Protein AF-A0A2W6UIY8-F1 (afdb_monomer)

Sequence (274 aa):
MPGPRHPPSLVTARRKGSPVTVTATRPSVQDEAPPPRAPRVLSFSQRLSRFDLKVSPYLYISPFFILFAITGLFPIVFTAVISFQDWDLVRGEGTFVGFDQYIWILQQPHFWTALRNTFSIFLLSTVPQLVAAVFIAALLDRNIRAKTFWRMGVLLPYIVAPVAVALIFSNLFADRFGLVNTLLGGVGIGPIPWHTDPFWSHVAIATMVNFRWTGYNTLILLAAMQAVNRDYYEAASIDGAGAFRQFVSITLPSLKPTLIFVIITSTIGGLQIF

Secondary structure (DSSP, 8-state):
------PPP-----------------------PPPP-------HHHHHHHHHHHHHHHHHHHHHHHHHIIIIIHHHHHHHHHTTEEEETTTTEEEE-TTHHHHHHHT-HHHHHHHHHHHHHHHHHHHHHHHHHHHHHHHHHS--TTHHHHHHHHHHHHHS-HHHHHHHHHHHT-TTT-HHHHHHHHTTPPPP-TTTSHHHHHHHHHHHHHHHHHHHHHHHHHHHHHTS-THHHHHHHHTT--HHHHIIIIIHHHTHHHHHHHHHHHHHHHTT--

Structure (mmCIF, N/CA/C/O backbone):
data_AF-A0A2W6UIY8-F1
#
_entry.id   AF-A0A2W6UIY8-F1
#
loop_
_atom_site.group_PDB
_atom_site.id
_atom_site.type_symbol
_atom_site.label_atom_id
_atom_site.label_alt_id
_atom_site.label_comp_id
_atom_site.label_asym_id
_atom_site.label_entity_id
_atom_site.label_seq_id
_atom_site.pdbx_PDB_ins_code
_atom_site.Cartn_x
_atom_site.Cartn_y
_atom_site.Cartn_z
_atom_site.occupancy
_atom_site.B_iso_or_equiv
_atom_site.auth_seq_id
_atom_site.auth_comp_id
_atom_site.auth_asym_id
_atom_site.auth_atom_id
_atom_site.pdbx_PDB_model_num
ATOM 1 N N . MET A 1 1 ? -75.730 39.814 22.790 1.00 46.44 1 MET A N 1
ATOM 2 C CA . MET A 1 1 ? -75.407 38.940 21.642 1.00 46.44 1 MET A CA 1
ATOM 3 C C . MET A 1 1 ? -75.537 37.487 22.081 1.00 46.44 1 MET A C 1
ATOM 5 O O . MET A 1 1 ? -75.088 37.184 23.181 1.00 46.44 1 MET A O 1
ATOM 9 N N . PRO A 1 2 ? -76.234 36.635 21.317 1.00 42.72 2 PRO A N 1
ATOM 10 C CA . PRO A 1 2 ? -76.709 35.341 21.792 1.00 42.72 2 PRO A CA 1
ATOM 11 C C . PRO A 1 2 ? -75.712 34.196 21.533 1.00 42.72 2 PRO A C 1
ATOM 13 O O . PRO A 1 2 ? -75.258 34.014 20.414 1.00 42.72 2 PRO A O 1
ATOM 16 N N . GLY A 1 3 ? -75.454 33.413 22.589 1.00 41.72 3 GLY A N 1
ATOM 17 C CA . GLY A 1 3 ? -75.413 31.942 22.597 1.00 41.72 3 GLY A CA 1
ATOM 18 C C . GLY A 1 3 ? -74.203 31.184 22.026 1.00 41.72 3 GLY A C 1
ATOM 19 O O . GLY A 1 3 ? -74.054 31.090 20.814 1.00 41.72 3 GLY A O 1
ATOM 20 N N . PRO A 1 4 ? -73.485 30.427 22.877 1.00 48.56 4 PRO A N 1
ATOM 21 C CA . PRO A 1 4 ? -72.905 29.140 22.516 1.00 48.56 4 PRO A CA 1
ATOM 22 C C . PRO A 1 4 ? -73.744 28.013 23.145 1.00 48.56 4 PRO A C 1
ATOM 24 O O . PRO A 1 4 ? -73.905 27.969 24.366 1.00 48.56 4 PRO A O 1
ATOM 27 N N . ARG A 1 5 ? -74.301 27.094 22.344 1.00 51.75 5 ARG A N 1
ATOM 28 C CA . ARG A 1 5 ? -74.874 25.832 22.850 1.00 51.75 5 ARG A CA 1
ATOM 29 C C . ARG A 1 5 ? -74.576 24.665 21.903 1.00 51.75 5 ARG A C 1
ATOM 31 O O . ARG A 1 5 ? -74.724 24.778 20.694 1.00 51.75 5 ARG A O 1
ATOM 38 N N . HIS A 1 6 ? -74.128 23.586 22.538 1.00 49.94 6 HIS A N 1
ATOM 39 C CA . HIS A 1 6 ? -73.739 22.256 22.067 1.00 49.94 6 HIS A CA 1
ATOM 40 C C . HIS A 1 6 ? -74.538 21.641 20.904 1.00 49.94 6 HIS A C 1
ATOM 42 O O . HIS A 1 6 ? -75.752 21.823 20.840 1.00 49.94 6 HIS A O 1
ATOM 48 N N . PRO A 1 7 ? -73.923 20.718 20.142 1.00 52.41 7 PRO A N 1
ATOM 49 C CA . PRO A 1 7 ? -74.618 19.546 19.628 1.00 52.41 7 PRO A CA 1
ATOM 50 C C . PRO A 1 7 ? -74.459 18.340 20.584 1.00 52.41 7 PRO A C 1
ATOM 52 O O . PRO A 1 7 ? -73.333 18.026 20.983 1.00 52.41 7 PRO A O 1
ATOM 55 N N . PRO A 1 8 ? -75.541 17.621 20.935 1.00 47.81 8 PRO A N 1
ATOM 56 C CA . PRO A 1 8 ? -75.464 16.246 21.399 1.00 47.81 8 PRO A CA 1
ATOM 57 C C . PRO A 1 8 ? -75.568 15.255 20.230 1.00 47.81 8 PRO A C 1
ATOM 59 O O . PRO A 1 8 ? -76.212 15.499 19.210 1.00 47.81 8 PRO A O 1
ATOM 62 N N . SER A 1 9 ? -74.894 14.127 20.423 1.00 46.66 9 SER A N 1
ATOM 63 C CA . SER A 1 9 ? -74.899 12.919 19.603 1.00 46.66 9 SER A CA 1
ATOM 64 C C . SER A 1 9 ? -76.301 12.343 19.403 1.00 46.66 9 SER A C 1
ATOM 66 O O . SER A 1 9 ? -77.152 12.513 20.265 1.00 46.66 9 SER A O 1
ATOM 68 N N . LEU A 1 10 ? -76.506 11.596 18.308 1.00 40.50 10 LEU A N 1
ATOM 69 C CA . LEU A 1 10 ? -77.288 10.350 18.285 1.00 40.50 10 LEU A CA 1
ATOM 70 C C . LEU A 1 10 ? -77.147 9.639 16.923 1.00 40.50 10 LEU A C 1
ATOM 72 O O . LEU A 1 10 ? -77.538 10.144 15.876 1.00 40.50 10 LEU A O 1
ATOM 76 N N . VAL A 1 11 ? -76.532 8.457 16.989 1.00 46.66 11 VAL A N 1
ATOM 77 C CA . VAL A 1 11 ? -76.912 7.192 16.337 1.00 46.66 11 VAL A CA 1
ATOM 78 C C . VAL A 1 11 ? -77.718 7.297 15.035 1.00 46.66 11 VAL A C 1
ATOM 80 O O . VAL A 1 11 ? -78.911 7.582 15.049 1.00 46.66 11 VAL A O 1
ATOM 83 N N . THR A 1 12 ? -77.112 6.895 13.914 1.00 46.72 12 THR A N 1
ATOM 84 C CA . THR A 1 12 ? -77.860 6.487 12.716 1.00 46.72 12 THR A CA 1
ATOM 85 C C . THR A 1 12 ? -77.624 5.017 12.411 1.00 46.72 12 THR A C 1
ATOM 87 O O . THR A 1 12 ? -76.532 4.562 12.074 1.00 46.72 12 THR A O 1
ATOM 90 N N . ALA A 1 13 ? -78.710 4.273 12.592 1.00 47.12 13 ALA A N 1
ATOM 91 C CA . ALA A 1 13 ? -78.845 2.868 12.307 1.00 47.12 13 ALA A CA 1
ATOM 92 C C . ALA A 1 13 ? -78.805 2.589 10.797 1.00 47.12 13 ALA A C 1
ATOM 94 O O . ALA A 1 13 ? -79.346 3.318 9.966 1.00 47.12 13 ALA A O 1
ATOM 95 N N . ARG A 1 14 ? -78.189 1.452 10.486 1.00 46.22 14 ARG A N 1
ATOM 96 C CA . ARG A 1 14 ? -78.152 0.761 9.199 1.00 46.22 14 ARG A CA 1
ATOM 97 C C . ARG A 1 14 ? -79.563 0.653 8.598 1.00 46.22 14 ARG A C 1
ATOM 99 O O . ARG A 1 14 ? -80.424 0.002 9.188 1.00 46.22 14 ARG A O 1
ATOM 106 N N . ARG A 1 15 ? -79.788 1.186 7.390 1.00 45.16 15 ARG A N 1
ATOM 107 C CA . ARG A 1 15 ? -80.957 0.818 6.575 1.00 45.16 15 ARG A CA 1
ATOM 108 C C . ARG A 1 15 ? -80.544 0.414 5.163 1.00 45.16 15 ARG A C 1
ATOM 110 O O . ARG A 1 15 ? -79.897 1.148 4.430 1.00 45.16 15 ARG A O 1
ATOM 117 N N . LYS A 1 16 ? -80.916 -0.825 4.863 1.00 46.81 16 LYS A N 1
ATOM 118 C CA . LYS A 1 16 ? -80.768 -1.585 3.627 1.00 46.81 16 LYS A CA 1
ATOM 119 C C . LYS A 1 16 ? -81.773 -1.039 2.606 1.00 46.81 16 LYS A C 1
ATOM 121 O O . LYS A 1 16 ? -82.962 -0.997 2.909 1.00 46.81 16 LYS A O 1
ATOM 126 N N . GLY A 1 17 ? -81.305 -0.633 1.430 1.00 44.00 17 GLY A N 1
ATOM 127 C CA . GLY A 1 17 ? -82.141 -0.215 0.306 1.00 44.00 17 GLY A CA 1
ATOM 128 C C . GLY A 1 17 ? -81.465 -0.611 -0.998 1.00 44.00 17 GLY A C 1
ATOM 129 O O . GLY A 1 17 ? -80.414 -0.075 -1.334 1.00 44.00 17 GLY A O 1
ATOM 130 N N . SER A 1 18 ? -82.032 -1.610 -1.669 1.00 42.34 18 SER A N 1
ATOM 131 C CA . SER A 1 18 ? -81.606 -2.105 -2.978 1.00 42.34 18 SER A CA 1
ATOM 132 C C . SER A 1 18 ? -81.703 -1.001 -4.044 1.00 42.34 18 SER A C 1
ATOM 134 O O . SER A 1 18 ? -82.601 -0.161 -3.956 1.00 42.34 18 SER A O 1
ATOM 136 N N . PRO A 1 19 ? -80.817 -0.989 -5.054 1.00 47.41 19 PRO A N 1
ATOM 137 C CA . PRO A 1 19 ? -80.799 0.059 -6.067 1.00 47.41 19 PRO A CA 1
ATOM 138 C C . PRO A 1 19 ? -82.018 -0.059 -6.988 1.00 47.41 19 PRO A C 1
ATOM 140 O O . PRO A 1 19 ? -82.239 -1.090 -7.619 1.00 47.41 19 PRO A O 1
ATOM 143 N N . VAL A 1 20 ? -82.808 1.012 -7.064 1.00 53.53 20 VAL A N 1
ATOM 144 C CA . VAL A 1 20 ? -83.853 1.179 -8.076 1.00 53.53 20 VAL A CA 1
ATOM 145 C C . VAL A 1 20 ? -83.168 1.585 -9.377 1.00 53.53 20 VAL A C 1
ATOM 147 O O . VAL A 1 20 ? -82.574 2.659 -9.474 1.00 53.53 20 VAL A O 1
ATOM 150 N N . THR A 1 21 ? -83.236 0.702 -10.368 1.00 46.97 21 THR A N 1
ATOM 151 C CA . THR A 1 21 ? -82.820 0.954 -11.747 1.00 46.97 21 THR A CA 1
ATOM 152 C C . THR A 1 21 ? -83.720 2.026 -12.354 1.00 46.97 21 THR A C 1
ATOM 154 O O . THR A 1 21 ? -84.834 1.747 -12.789 1.00 46.97 21 THR A O 1
ATOM 157 N N . VAL A 1 22 ? -83.242 3.269 -12.377 1.00 54.44 22 VAL A N 1
ATOM 158 C CA . VAL A 1 22 ? -83.819 4.324 -13.213 1.00 54.44 22 VAL A CA 1
ATOM 159 C C . VAL A 1 22 ? -83.174 4.205 -14.588 1.00 54.44 22 VAL A C 1
ATOM 161 O O . VAL A 1 22 ? -82.013 4.566 -14.781 1.00 54.44 22 VAL A O 1
ATOM 164 N N . THR A 1 23 ? -83.927 3.660 -15.540 1.00 47.97 23 THR A N 1
ATOM 165 C CA . THR A 1 23 ? -83.589 3.671 -16.964 1.00 47.97 23 THR A CA 1
ATOM 166 C C . THR A 1 23 ? -83.641 5.115 -17.460 1.00 47.97 23 THR A C 1
ATOM 168 O O . THR A 1 23 ? -84.677 5.594 -17.910 1.00 47.97 23 THR A O 1
ATOM 171 N N . ALA A 1 24 ? -82.528 5.836 -17.336 1.00 54.72 24 ALA A N 1
ATOM 172 C CA . ALA A 1 24 ? -82.336 7.097 -18.033 1.00 54.72 24 ALA A CA 1
ATOM 173 C C . ALA A 1 24 ? -82.038 6.780 -19.502 1.00 54.72 24 ALA A C 1
ATOM 175 O O . ALA A 1 24 ? -80.971 6.265 -19.841 1.00 54.72 24 ALA A O 1
ATOM 176 N N . THR A 1 25 ? -83.011 7.053 -20.366 1.00 49.53 25 THR A N 1
ATOM 177 C CA . THR A 1 25 ? -82.888 6.996 -21.822 1.00 49.53 25 THR A CA 1
ATOM 178 C C . THR A 1 25 ? -81.706 7.872 -22.242 1.00 49.53 25 THR A C 1
ATOM 180 O O . THR A 1 25 ? -81.768 9.098 -22.156 1.00 49.53 25 THR A O 1
ATOM 183 N N . ARG A 1 26 ? -80.587 7.245 -22.626 1.00 47.62 26 ARG A N 1
ATOM 184 C CA . ARG A 1 26 ? -79.406 7.949 -23.141 1.00 47.62 26 ARG A CA 1
ATOM 185 C C . ARG A 1 26 ? -79.829 8.705 -24.406 1.00 47.62 26 ARG A C 1
ATOM 187 O O . ARG A 1 26 ? -80.414 8.069 -25.285 1.00 47.62 26 ARG A O 1
ATOM 194 N N . PRO A 1 27 ? -79.531 10.008 -24.539 1.00 54.97 27 PRO A N 1
ATOM 195 C CA . PRO A 1 27 ? -79.646 10.652 -25.833 1.00 54.97 27 PRO A CA 1
ATOM 196 C C . PRO A 1 27 ? -78.756 9.878 -26.804 1.00 54.97 27 PRO A C 1
ATOM 198 O O . PRO A 1 27 ? -77.614 9.551 -26.473 1.00 54.97 27 PRO A O 1
ATOM 201 N N . SER A 1 28 ? -79.302 9.539 -27.969 1.00 53.78 28 SER A N 1
ATOM 202 C CA . SER A 1 28 ? -78.556 8.985 -29.091 1.00 53.78 28 SER A CA 1
ATOM 203 C C . SER A 1 28 ? -77.532 10.026 -29.535 1.00 53.78 28 SER A C 1
ATOM 205 O O . SER A 1 28 ? -77.819 10.873 -30.381 1.00 53.78 28 SER A O 1
ATOM 207 N N . VAL A 1 29 ? -76.359 10.009 -28.902 1.00 57.78 29 VAL A N 1
ATOM 208 C CA . VAL A 1 29 ? -75.170 10.681 -29.412 1.00 57.78 29 VAL A CA 1
ATOM 209 C C . VAL A 1 29 ? -74.899 9.989 -30.735 1.00 57.78 29 VAL A C 1
ATOM 211 O O . VAL A 1 29 ? -74.543 8.813 -30.757 1.00 57.78 29 VAL A O 1
ATOM 214 N N . GLN A 1 30 ? -75.204 10.680 -31.830 1.00 56.78 30 GLN A N 1
ATOM 215 C CA . GLN A 1 30 ? -74.729 10.290 -33.146 1.00 56.78 30 GLN A CA 1
ATOM 216 C C . GLN A 1 30 ? -73.228 10.034 -32.997 1.00 56.78 30 GLN A C 1
ATOM 218 O O . GLN A 1 30 ? -72.517 10.904 -32.493 1.00 56.78 30 GLN A O 1
ATOM 223 N N . ASP A 1 31 ? -72.780 8.828 -33.352 1.00 55.12 31 ASP A N 1
ATOM 224 C CA . ASP A 1 31 ? -71.366 8.474 -33.483 1.00 55.12 31 ASP A CA 1
ATOM 225 C C . ASP A 1 31 ? -70.765 9.327 -34.611 1.00 55.12 31 ASP A C 1
ATOM 227 O O . ASP A 1 31 ? -70.523 8.874 -35.729 1.00 55.12 31 ASP A O 1
ATOM 231 N N . GLU A 1 32 ? -70.577 10.615 -34.343 1.00 59.66 32 GLU A N 1
ATOM 232 C CA . GLU A 1 32 ? -69.763 11.483 -35.165 1.00 59.66 32 GLU A CA 1
ATOM 233 C C . GLU A 1 32 ? -68.322 11.107 -34.826 1.00 59.66 32 GLU A C 1
ATOM 235 O O . GLU A 1 32 ? -67.799 11.423 -33.753 1.00 59.66 32 GLU A O 1
ATOM 240 N N . ALA A 1 33 ? -67.722 10.300 -35.705 1.00 64.12 33 ALA A N 1
ATOM 241 C CA . ALA A 1 33 ? -66.348 9.855 -35.558 1.00 64.12 33 ALA A CA 1
ATOM 242 C C . ALA A 1 33 ? -65.465 11.079 -35.252 1.00 64.12 33 ALA A C 1
ATOM 244 O O . ALA A 1 33 ? -65.542 12.072 -35.984 1.00 64.12 33 ALA A O 1
ATOM 245 N N . PRO A 1 34 ? -64.642 11.047 -34.184 1.00 65.81 34 PRO A N 1
ATOM 246 C CA . PRO A 1 34 ? -63.807 12.187 -33.846 1.00 65.81 34 PRO A CA 1
ATOM 247 C C . PRO A 1 34 ? -62.967 12.553 -35.074 1.00 65.81 34 PRO A C 1
ATOM 249 O O . PRO A 1 34 ? -62.430 11.646 -35.722 1.00 65.81 34 PRO A O 1
ATOM 252 N N . PRO A 1 35 ? -62.849 13.850 -35.416 1.00 69.00 35 PRO A N 1
ATOM 253 C CA . PRO A 1 35 ? -62.132 14.262 -36.612 1.00 69.00 35 PRO A CA 1
ATOM 254 C C . PRO A 1 35 ? -60.725 13.652 -36.590 1.00 69.00 35 PRO A C 1
ATOM 256 O O . PRO A 1 35 ? -60.103 13.596 -35.518 1.00 69.00 35 PRO A O 1
ATOM 259 N N . PRO A 1 36 ? -60.213 13.162 -37.736 1.00 67.38 36 PRO A N 1
ATOM 260 C CA . PRO A 1 36 ? -58.903 12.534 -37.792 1.00 67.38 36 PRO A CA 1
ATOM 261 C C . PRO A 1 36 ? -57.880 13.503 -37.202 1.00 67.38 36 PRO A C 1
ATOM 263 O O . PRO A 1 36 ? -57.719 14.624 -37.685 1.00 67.38 36 PRO A O 1
ATOM 266 N N . ARG A 1 37 ? -57.229 13.095 -36.103 1.00 65.12 37 ARG A N 1
ATOM 267 C CA . ARG A 1 37 ? -56.206 13.915 -35.444 1.00 65.12 37 ARG A CA 1
ATOM 268 C C . ARG A 1 37 ? -55.168 14.288 -36.495 1.00 65.12 37 ARG A C 1
ATOM 270 O O . ARG A 1 37 ? -54.495 13.402 -37.019 1.00 65.12 37 ARG A O 1
ATOM 277 N N . ALA A 1 38 ? -55.052 15.582 -36.790 1.00 61.53 38 ALA A N 1
ATOM 278 C CA . ALA A 1 38 ? -54.080 16.080 -37.752 1.00 61.53 38 ALA A CA 1
ATOM 279 C C . ALA A 1 38 ? -52.685 15.521 -37.409 1.00 61.53 38 ALA A C 1
ATOM 281 O O . ALA A 1 38 ? -52.315 15.501 -36.225 1.00 61.53 38 ALA A O 1
ATOM 282 N N . PRO A 1 39 ? -51.913 15.033 -38.399 1.00 60.00 39 PRO A N 1
ATOM 283 C CA . PRO A 1 39 ? -50.585 14.502 -38.143 1.00 60.00 39 PRO A CA 1
ATOM 284 C C . PRO A 1 39 ? -49.762 15.607 -37.485 1.00 60.00 39 PRO A C 1
ATOM 286 O O . PRO A 1 39 ? -49.610 16.693 -38.041 1.00 60.00 39 PRO A O 1
ATOM 289 N N . ARG A 1 40 ? -49.266 15.357 -36.267 1.00 62.12 40 ARG A N 1
ATOM 290 C CA . ARG A 1 40 ? -48.359 16.285 -35.585 1.00 62.12 40 ARG A CA 1
ATOM 291 C C . ARG A 1 40 ? -47.109 16.411 -36.450 1.00 62.12 40 ARG A C 1
ATOM 293 O O . ARG A 1 40 ? -46.245 15.537 -36.414 1.00 62.12 40 ARG A O 1
ATOM 300 N N . VAL A 1 41 ? -47.037 17.469 -37.253 1.00 61.03 41 VAL A N 1
ATOM 301 C CA . VAL A 1 41 ? -45.851 17.798 -38.040 1.00 61.03 41 VAL A CA 1
ATOM 302 C C . VAL A 1 41 ? -44.756 18.109 -37.027 1.00 61.03 41 VAL A C 1
ATOM 304 O O . VAL A 1 41 ? -44.813 19.126 -36.339 1.00 61.03 41 VAL A O 1
ATOM 307 N N . LEU A 1 42 ? -43.823 17.171 -36.846 1.00 58.78 42 LEU A N 1
ATOM 308 C CA . LEU A 1 42 ? -42.709 17.336 -35.917 1.00 58.78 42 LEU A CA 1
ATOM 309 C C . LEU A 1 42 ? -41.935 18.589 -36.336 1.00 58.78 42 LEU A C 1
ATOM 311 O O . LEU A 1 42 ? -41.351 18.606 -37.421 1.00 58.78 42 LEU A O 1
ATOM 315 N N . SER A 1 43 ? -41.945 19.635 -35.508 1.00 61.41 43 SER A N 1
ATOM 316 C CA . SER A 1 43 ? -41.200 20.856 -35.817 1.00 61.41 43 SER A CA 1
ATOM 317 C C . SER A 1 43 ? -39.702 20.537 -35.885 1.00 61.41 43 SER A C 1
ATOM 319 O O . SER A 1 43 ? -39.210 19.622 -35.217 1.00 61.41 43 SER A O 1
ATOM 321 N N . PHE A 1 44 ? -38.942 21.294 -36.676 1.00 58.97 44 PHE A N 1
ATOM 322 C CA . PHE A 1 44 ? -37.483 21.143 -36.763 1.00 58.97 44 PHE A CA 1
ATOM 323 C C . PHE A 1 44 ? -36.812 21.200 -35.373 1.00 58.97 44 PHE A C 1
ATOM 325 O O . PHE A 1 44 ? -35.895 20.435 -35.079 1.00 58.97 44 PHE A O 1
ATOM 332 N N . SER A 1 45 ? -37.375 22.003 -34.465 1.00 60.56 45 SER A N 1
ATOM 333 C CA . SER A 1 45 ? -37.010 22.091 -33.048 1.00 60.56 45 SER A CA 1
ATOM 334 C C . SER A 1 45 ? -37.253 20.800 -32.245 1.00 60.56 45 SER A C 1
ATOM 336 O O . SER A 1 45 ? -36.462 20.479 -31.363 1.00 60.56 45 SER A O 1
ATOM 338 N N . GLN A 1 46 ? -38.264 19.989 -32.576 1.00 60.72 46 GLN A N 1
ATOM 339 C CA . GLN A 1 46 ? -38.477 18.668 -31.960 1.00 60.72 46 GLN A CA 1
ATOM 340 C C . GLN A 1 46 ? -37.511 17.598 -32.496 1.00 60.72 46 GLN A C 1
ATOM 342 O O . GLN A 1 46 ? -37.162 16.665 -31.771 1.00 60.72 46 GLN A O 1
ATOM 347 N N . ARG A 1 47 ? -37.049 17.721 -33.749 1.00 57.38 47 ARG A N 1
ATOM 348 C CA . ARG A 1 47 ? -35.999 16.848 -34.311 1.00 57.38 47 ARG A CA 1
ATOM 349 C C . ARG A 1 47 ? -34.629 17.152 -33.709 1.00 57.38 47 ARG A C 1
ATOM 351 O O . ARG A 1 47 ? -33.950 16.210 -33.309 1.00 57.38 47 ARG A O 1
ATOM 358 N N . LEU A 1 48 ? -34.279 18.434 -33.573 1.00 60.25 48 LEU A N 1
ATOM 359 C CA . LEU A 1 48 ? -33.089 18.876 -32.840 1.00 60.25 48 LEU A CA 1
ATOM 360 C C . LEU A 1 48 ? -33.138 18.422 -31.377 1.00 60.25 48 LEU A C 1
ATOM 362 O O . LEU A 1 48 ? -32.174 17.835 -30.922 1.00 60.25 48 LEU A O 1
ATOM 366 N N . SER A 1 49 ? -34.279 18.548 -30.689 1.00 61.94 49 SER A N 1
ATOM 367 C CA . SER A 1 49 ? -34.460 18.055 -29.311 1.00 61.94 49 SER A CA 1
ATOM 368 C C . SER A 1 49 ? -34.277 16.534 -29.163 1.00 61.94 49 SER A C 1
ATOM 370 O O . SER A 1 49 ? -33.740 16.062 -28.165 1.00 61.94 49 SER A O 1
ATOM 372 N N . ARG A 1 50 ? -34.680 15.730 -30.155 1.00 60.66 50 ARG A N 1
ATOM 373 C CA . ARG A 1 50 ? -34.440 14.273 -30.133 1.00 60.66 50 ARG A CA 1
ATOM 374 C C . ARG A 1 50 ? -32.993 13.897 -30.448 1.00 60.66 50 ARG A C 1
ATOM 376 O O . ARG A 1 50 ? -32.526 12.876 -29.949 1.00 60.66 50 ARG A O 1
ATOM 383 N N . PHE A 1 51 ? -32.317 14.675 -31.291 1.00 60.25 51 PHE A N 1
ATOM 384 C CA . PHE A 1 51 ? -30.888 14.512 -31.561 1.00 60.25 51 PHE A CA 1
ATOM 385 C C . PHE A 1 51 ? -30.053 14.951 -30.356 1.00 60.25 51 PHE A C 1
ATOM 387 O O . PHE A 1 51 ? -29.129 14.246 -29.979 1.00 60.25 51 PHE A O 1
ATOM 394 N N . ASP A 1 52 ? -30.456 16.034 -29.699 1.00 66.94 52 ASP A N 1
ATOM 395 C CA . ASP A 1 52 ? -29.918 16.543 -28.438 1.00 66.94 52 ASP A CA 1
ATOM 396 C C . ASP A 1 52 ? -30.024 15.473 -27.336 1.00 66.94 52 ASP A C 1
ATOM 398 O O . ASP A 1 52 ? -29.016 15.035 -26.801 1.00 66.94 52 ASP A O 1
ATOM 402 N N . LEU A 1 53 ? -31.194 14.863 -27.118 1.00 70.19 53 LEU A N 1
ATOM 403 C CA . LEU A 1 53 ? -31.331 13.772 -26.135 1.00 70.19 53 LEU A CA 1
ATOM 404 C C . LEU A 1 53 ? -30.480 12.522 -26.438 1.00 70.19 53 LEU A C 1
ATOM 406 O O . LEU A 1 53 ? -30.147 11.779 -25.515 1.00 70.19 53 LEU A O 1
ATOM 410 N N . LYS A 1 54 ? -30.142 12.260 -27.708 1.00 79.44 54 LYS A N 1
ATOM 411 C CA . LYS A 1 54 ? -29.329 11.097 -28.103 1.00 79.44 54 LYS A CA 1
ATOM 412 C C . LYS A 1 54 ? -27.832 11.384 -28.133 1.00 79.44 54 LYS A C 1
ATOM 414 O O . LYS A 1 54 ? -27.065 10.488 -27.814 1.00 79.44 54 LYS A O 1
ATOM 419 N N . VAL A 1 55 ? -27.414 12.582 -28.535 1.00 85.19 55 VAL A N 1
ATOM 420 C CA . VAL A 1 55 ? -26.003 12.949 -28.741 1.00 85.19 55 VAL A CA 1
ATOM 421 C C . VAL A 1 55 ? -25.419 13.648 -27.515 1.00 85.19 55 VAL A C 1
ATOM 423 O O . VAL A 1 55 ? -24.245 13.448 -27.209 1.00 85.19 55 VAL A O 1
ATOM 426 N N . SER A 1 56 ? -26.222 14.399 -26.763 1.00 86.25 56 SER A N 1
ATOM 427 C CA . SER A 1 56 ? -25.744 15.164 -25.607 1.00 86.25 56 SER A CA 1
ATOM 428 C C . SER A 1 56 ? -25.147 14.310 -24.492 1.00 86.25 56 SER A C 1
ATOM 430 O O . SER A 1 56 ? -24.093 14.698 -23.993 1.00 86.25 56 SER A O 1
ATOM 432 N N . PRO A 1 57 ? -25.661 13.102 -24.166 1.00 89.69 57 PRO A N 1
ATOM 433 C CA . PRO A 1 57 ? -24.962 12.207 -23.244 1.00 89.69 57 PRO A CA 1
ATOM 434 C C . PRO A 1 57 ? -23.538 11.854 -23.708 1.00 89.69 57 PRO A C 1
ATOM 436 O O . PRO A 1 57 ? -22.624 11.823 -22.888 1.00 89.69 57 PRO A O 1
ATOM 439 N N . TYR A 1 58 ? -23.326 11.648 -25.015 1.00 91.50 58 TYR A N 1
ATOM 440 C CA . TYR A 1 58 ? -22.002 11.348 -25.574 1.00 91.50 58 TYR A CA 1
ATOM 441 C C . TYR A 1 58 ? -21.087 12.574 -25.595 1.00 91.50 58 TYR A C 1
ATOM 443 O O . TYR A 1 58 ? -19.903 12.448 -25.296 1.00 91.50 58 TYR A O 1
ATOM 451 N N . LEU A 1 59 ? -21.619 13.761 -25.899 1.00 92.56 59 LEU A N 1
ATOM 452 C CA . LEU A 1 59 ? -20.863 15.016 -25.828 1.00 92.56 59 LEU A CA 1
ATOM 453 C C . LEU A 1 59 ? -20.451 15.367 -24.394 1.00 92.56 59 LEU A C 1
ATOM 455 O O . LEU A 1 59 ? -19.384 15.938 -24.204 1.00 92.56 59 LEU A O 1
ATOM 459 N N . TYR A 1 60 ? -21.247 15.007 -23.382 1.00 93.94 60 TYR A N 1
ATOM 460 C CA . TYR A 1 60 ? -20.881 15.241 -21.982 1.00 93.94 60 TYR A CA 1
ATOM 461 C C . TYR A 1 60 ? -19.758 14.326 -21.491 1.00 93.94 60 TYR A C 1
ATOM 463 O O . TYR A 1 60 ? -18.935 14.758 -20.686 1.00 93.94 60 TYR A O 1
ATOM 471 N N . ILE A 1 61 ? -19.684 13.085 -21.981 1.00 95.56 61 ILE A N 1
ATOM 472 C CA . ILE A 1 61 ? -18.602 12.154 -21.618 1.00 95.56 61 ILE A CA 1
ATOM 473 C C . ILE A 1 61 ? -17.384 12.257 -22.548 1.00 95.56 61 ILE A C 1
ATOM 475 O O . ILE A 1 61 ? -16.305 11.787 -22.185 1.00 95.56 61 ILE A O 1
ATOM 479 N N . SER A 1 62 ? -17.515 12.864 -23.735 1.00 95.81 62 SER A N 1
ATOM 480 C CA . SER A 1 62 ? -16.437 12.904 -24.730 1.00 95.81 62 SER A CA 1
ATOM 481 C C . SER A 1 62 ? -15.152 13.591 -24.253 1.00 95.81 62 SER A C 1
ATOM 483 O O . SER A 1 62 ? -14.097 13.055 -24.584 1.00 95.81 62 SER A O 1
ATOM 485 N N . PRO A 1 63 ? -15.150 14.669 -23.434 1.00 96.25 63 PRO A N 1
ATOM 486 C CA . PRO A 1 63 ? -13.900 15.275 -22.976 1.00 96.25 63 PRO A CA 1
ATOM 487 C C . PRO A 1 63 ? -13.043 14.302 -22.160 1.00 96.25 63 PRO A C 1
ATOM 489 O O . PRO A 1 63 ? -11.827 14.264 -22.337 1.00 96.25 63 PRO A O 1
ATOM 492 N N . PHE A 1 64 ? -13.675 13.464 -21.325 1.00 96.56 64 PHE A N 1
ATOM 493 C CA . PHE A 1 64 ? -12.979 12.408 -20.588 1.00 96.56 64 PHE A CA 1
ATOM 494 C C . PHE A 1 64 ? -12.355 11.390 -21.545 1.00 96.56 64 PHE A C 1
ATOM 496 O O . PHE A 1 64 ? -11.166 11.112 -21.437 1.00 96.56 64 PHE A O 1
ATOM 503 N N . PHE A 1 65 ? -13.129 10.858 -22.497 1.00 96.81 65 PHE A N 1
ATOM 504 C CA . PHE A 1 65 ? -12.634 9.822 -23.409 1.00 96.81 65 PHE A CA 1
ATOM 505 C C . PHE A 1 65 ? -11.587 10.336 -24.391 1.00 96.81 65 PHE A C 1
ATOM 507 O O . PHE A 1 65 ? -10.654 9.605 -24.698 1.00 96.81 65 PHE A O 1
ATOM 514 N N . ILE A 1 66 ? -11.704 11.579 -24.860 1.00 97.19 66 ILE A N 1
ATOM 515 C CA . ILE A 1 66 ? -10.700 12.211 -25.721 1.00 97.19 66 ILE A CA 1
ATOM 516 C C . ILE A 1 66 ? -9.395 12.378 -24.945 1.00 97.19 66 ILE A C 1
ATOM 518 O O . ILE A 1 66 ? -8.342 11.959 -25.424 1.00 97.19 66 ILE A O 1
ATOM 522 N N . LEU A 1 67 ? -9.458 12.934 -23.730 1.00 97.25 67 LEU A N 1
ATOM 523 C CA . LEU A 1 67 ? -8.269 13.103 -22.904 1.00 97.25 67 LEU A CA 1
ATOM 524 C C . LEU A 1 67 ? -7.652 11.744 -22.556 1.00 97.25 67 LEU A C 1
ATOM 526 O O . LEU A 1 67 ? -6.464 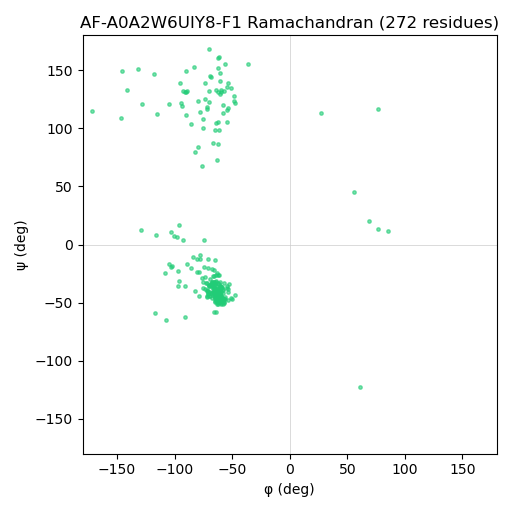11.554 -22.780 1.00 97.25 67 LEU A O 1
ATOM 530 N N . PHE A 1 68 ? -8.461 10.779 -22.108 1.00 97.19 68 PHE A N 1
ATOM 531 C CA . PHE A 1 68 ? -8.020 9.412 -21.833 1.00 97.19 68 PHE A CA 1
ATOM 532 C C . PHE A 1 68 ? -7.403 8.747 -23.064 1.00 97.19 68 PHE A C 1
ATOM 534 O O . PHE A 1 68 ? -6.376 8.089 -22.935 1.00 97.19 68 PHE A O 1
ATOM 541 N N . ALA A 1 69 ? -7.977 8.923 -24.255 1.00 97.25 69 ALA A N 1
ATOM 542 C CA . ALA A 1 69 ? -7.431 8.351 -25.479 1.00 97.25 69 ALA A CA 1
ATOM 543 C C . ALA A 1 69 ? -6.028 8.896 -25.777 1.00 97.25 69 ALA A C 1
ATOM 545 O O . ALA A 1 69 ? -5.139 8.124 -26.125 1.00 97.25 69 ALA A O 1
ATOM 546 N N . ILE A 1 70 ? -5.819 10.202 -25.597 1.00 97.50 70 ILE A N 1
ATOM 547 C CA . ILE A 1 70 ? -4.554 10.876 -25.915 1.00 97.50 70 ILE A CA 1
ATOM 548 C C . ILE A 1 70 ? -3.493 10.646 -24.831 1.00 97.50 70 ILE A C 1
ATOM 550 O O . ILE A 1 70 ? -2.340 10.382 -25.154 1.00 97.50 70 ILE A O 1
ATOM 554 N N . THR A 1 71 ? -3.852 10.756 -23.550 1.00 96.69 71 THR A N 1
ATOM 555 C CA . THR A 1 71 ? -2.877 10.749 -22.443 1.00 96.69 71 THR A CA 1
ATOM 556 C C . THR A 1 71 ? -2.790 9.420 -21.699 1.00 96.69 71 THR A C 1
ATOM 558 O O . THR A 1 71 ? -1.799 9.179 -21.017 1.00 96.69 71 THR A O 1
ATOM 561 N N . GLY A 1 72 ? -3.795 8.551 -21.824 1.00 95.50 72 GLY A N 1
ATOM 562 C CA . GLY A 1 72 ? -3.824 7.226 -21.202 1.00 95.50 72 GLY A CA 1
ATOM 563 C C . GLY A 1 72 ? -3.638 6.106 -22.220 1.00 95.50 72 GLY A C 1
ATOM 564 O O . GLY A 1 72 ? -2.642 5.389 -22.190 1.00 95.50 72 GLY A O 1
ATOM 565 N N . LEU A 1 73 ? -4.591 5.958 -23.142 1.00 96.69 73 LEU A N 1
ATOM 566 C CA . LEU A 1 73 ? -4.640 4.833 -24.072 1.00 96.69 73 LEU A CA 1
ATOM 567 C C . LEU A 1 73 ? -3.509 4.877 -25.100 1.00 96.69 73 LEU A C 1
ATOM 569 O O . LEU A 1 73 ? -2.880 3.851 -25.341 1.00 96.69 73 LEU A O 1
ATOM 573 N N . PHE A 1 74 ? -3.233 6.042 -25.690 1.00 97.06 74 PHE A N 1
ATOM 574 C CA . PHE A 1 74 ? -2.199 6.175 -26.711 1.00 97.06 74 PHE A CA 1
ATOM 575 C C . PHE A 1 74 ? -0.807 5.769 -26.193 1.00 97.06 74 PHE A C 1
ATOM 577 O O . PHE A 1 74 ? -0.217 4.890 -26.818 1.00 97.06 74 PHE A O 1
ATOM 584 N N . PRO A 1 75 ? -0.292 6.272 -25.047 1.00 95.75 75 PRO A N 1
ATOM 585 C CA . PRO A 1 75 ? 0.993 5.817 -24.511 1.00 95.75 75 PRO A CA 1
ATOM 586 C C . PRO A 1 75 ? 1.028 4.321 -24.190 1.00 95.75 75 PRO A C 1
ATOM 588 O O . PRO A 1 75 ?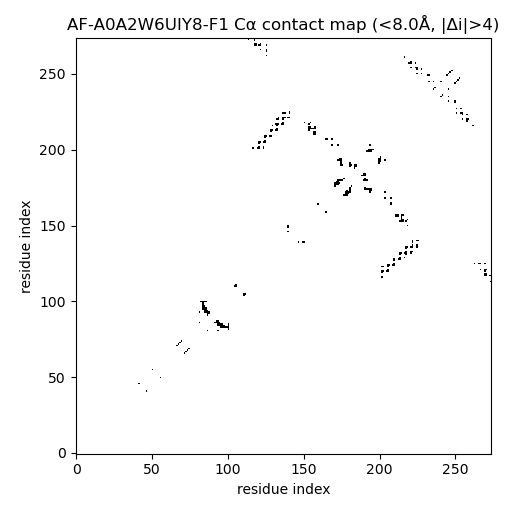 2.047 3.678 -24.432 1.00 95.75 75 PRO A O 1
ATOM 591 N N . ILE A 1 76 ? -0.072 3.745 -23.689 1.00 96.00 76 ILE A N 1
ATOM 592 C CA . ILE A 1 76 ? -0.165 2.302 -23.408 1.00 96.00 76 ILE A CA 1
ATOM 593 C C . ILE A 1 76 ? -0.036 1.496 -24.702 1.00 96.00 76 ILE A C 1
ATOM 595 O O . ILE A 1 76 ? 0.783 0.582 -24.778 1.00 96.00 76 ILE A O 1
ATOM 599 N N . VAL A 1 77 ? -0.820 1.844 -25.725 1.00 96.56 77 VAL A N 1
ATOM 600 C CA . VAL A 1 77 ? -0.785 1.162 -27.026 1.00 96.56 77 VAL A CA 1
ATOM 601 C C . VAL A 1 77 ? 0.577 1.347 -27.687 1.00 96.56 77 VAL A C 1
ATOM 603 O O . VAL A 1 77 ? 1.146 0.385 -28.189 1.00 96.56 77 VAL A O 1
ATOM 606 N N . PHE A 1 78 ? 1.136 2.555 -27.642 1.00 93.75 78 PHE A N 1
ATOM 607 C CA . PHE A 1 78 ? 2.451 2.852 -28.198 1.00 93.75 78 PHE A CA 1
ATOM 608 C C . PHE A 1 78 ? 3.565 2.057 -27.503 1.00 93.75 78 PHE A C 1
ATOM 610 O O . PHE A 1 78 ? 4.387 1.443 -28.177 1.00 93.75 78 PHE A O 1
ATOM 617 N N . THR A 1 79 ? 3.543 1.978 -26.169 1.00 93.56 79 THR A N 1
ATOM 618 C CA . THR A 1 79 ? 4.494 1.167 -25.388 1.00 93.56 79 THR A CA 1
ATOM 619 C C . THR A 1 79 ? 4.354 -0.317 -25.717 1.00 93.56 79 THR A C 1
ATOM 621 O O . THR A 1 79 ? 5.359 -1.006 -25.863 1.00 93.56 79 THR A O 1
ATOM 624 N N . ALA A 1 80 ? 3.121 -0.803 -25.895 1.00 94.69 80 ALA A N 1
ATOM 625 C CA . ALA A 1 80 ? 2.867 -2.175 -26.320 1.00 94.69 80 ALA A CA 1
ATOM 626 C C . ALA A 1 80 ? 3.367 -2.453 -27.745 1.00 94.69 80 ALA A C 1
ATOM 628 O O . ALA A 1 80 ? 3.782 -3.564 -28.022 1.00 94.69 80 ALA A O 1
ATOM 629 N N . VAL A 1 81 ? 3.351 -1.477 -28.657 1.00 93.50 81 VAL A N 1
ATOM 630 C CA . VAL A 1 81 ? 3.939 -1.637 -29.998 1.00 93.50 81 VAL A CA 1
ATOM 631 C C . VAL A 1 81 ? 5.468 -1.655 -29.921 1.00 93.50 81 VAL A C 1
ATOM 633 O O . VAL A 1 81 ? 6.093 -2.524 -30.527 1.00 93.50 81 VAL A O 1
ATOM 636 N N . ILE A 1 82 ? 6.063 -0.740 -29.149 1.00 93.06 82 ILE A N 1
ATOM 637 C CA . ILE A 1 82 ? 7.516 -0.661 -28.941 1.00 93.06 82 ILE A CA 1
ATOM 638 C C . ILE A 1 82 ? 8.063 -1.918 -28.261 1.00 93.06 82 ILE A C 1
ATOM 640 O O . ILE A 1 82 ? 9.168 -2.335 -28.582 1.00 93.06 82 ILE A O 1
ATOM 644 N N . SER A 1 83 ? 7.308 -2.573 -27.374 1.00 93.94 83 SER A N 1
ATOM 645 C CA . SER A 1 83 ? 7.789 -3.781 -26.691 1.00 93.94 83 SER A CA 1
ATOM 646 C C . SER A 1 83 ? 8.035 -4.980 -27.618 1.00 93.94 83 SER A C 1
ATOM 648 O O . SER A 1 83 ? 8.689 -5.930 -27.198 1.00 93.94 83 SER A O 1
ATOM 650 N N . PHE A 1 84 ? 7.550 -4.941 -28.867 1.00 95.38 84 PHE A N 1
ATOM 651 C CA . PHE A 1 84 ? 7.872 -5.927 -29.912 1.00 95.38 84 PHE A CA 1
ATOM 652 C C . PHE A 1 84 ? 8.985 -5.466 -30.868 1.00 95.38 84 PHE A C 1
ATOM 654 O O . PHE A 1 84 ? 9.228 -6.107 -31.896 1.00 95.38 84 PHE A O 1
ATOM 661 N N . GLN A 1 85 ? 9.623 -4.330 -30.588 1.00 93.88 85 GLN A N 1
ATOM 662 C CA . GLN A 1 85 ? 10.638 -3.727 -31.443 1.00 93.88 85 GLN A CA 1
ATOM 663 C C . GLN A 1 85 ? 11.987 -3.649 -30.725 1.00 93.88 85 GLN A C 1
ATOM 665 O O . GLN A 1 85 ? 12.060 -3.444 -29.515 1.00 93.88 85 GLN A O 1
ATOM 670 N N . ASP A 1 86 ? 13.068 -3.793 -31.484 1.00 91.69 86 ASP A N 1
ATOM 671 C CA . ASP A 1 86 ? 14.393 -3.351 -31.062 1.00 91.69 86 ASP A CA 1
ATOM 672 C C . ASP A 1 86 ? 14.479 -1.846 -31.295 1.00 91.69 86 ASP A C 1
ATOM 674 O O . ASP A 1 86 ? 14.831 -1.388 -32.383 1.00 91.69 86 ASP A O 1
ATOM 678 N N . TRP A 1 87 ? 13.979 -1.097 -30.312 1.00 88.38 87 TRP A N 1
ATOM 679 C CA . TRP A 1 87 ? 13.764 0.341 -30.399 1.00 88.38 87 TRP A CA 1
ATOM 680 C C . TRP A 1 87 ? 14.962 1.118 -29.857 1.00 88.38 87 TRP A C 1
ATOM 682 O O . TRP A 1 87 ? 15.277 1.054 -28.667 1.00 88.38 87 TRP A O 1
ATOM 692 N N . ASP A 1 88 ? 15.584 1.925 -30.713 1.00 86.38 88 ASP A N 1
ATOM 693 C CA . ASP A 1 88 ? 16.667 2.823 -30.329 1.00 86.38 88 ASP A CA 1
ATOM 694 C C . ASP A 1 88 ? 16.084 4.184 -29.917 1.00 86.38 88 ASP A C 1
ATOM 696 O O . ASP A 1 88 ? 15.557 4.945 -30.734 1.00 86.38 88 ASP A O 1
ATOM 700 N N . LEU A 1 89 ? 16.187 4.509 -28.624 1.00 82.62 89 LEU A N 1
ATOM 701 C CA . LEU A 1 89 ? 15.674 5.763 -28.060 1.00 82.62 89 LEU A CA 1
ATOM 702 C C . LEU A 1 89 ? 16.350 7.015 -28.647 1.00 82.62 89 LEU A C 1
ATOM 704 O O . LEU A 1 89 ? 15.747 8.087 -28.640 1.00 82.62 89 LEU A O 1
ATOM 708 N N . VAL A 1 90 ? 17.594 6.896 -29.122 1.00 84.69 90 VAL A N 1
ATOM 709 C CA . VAL A 1 90 ? 18.388 8.006 -29.669 1.00 84.69 90 VAL A CA 1
ATOM 710 C C . VAL A 1 90 ? 18.020 8.259 -31.126 1.00 84.69 90 VAL A C 1
ATOM 712 O O . VAL A 1 90 ? 17.925 9.412 -31.544 1.00 84.69 90 VAL A O 1
ATOM 715 N N . ARG A 1 91 ? 17.806 7.192 -31.901 1.00 80.25 91 ARG A N 1
ATOM 716 C CA . ARG A 1 91 ? 17.437 7.293 -33.321 1.00 80.25 91 ARG A CA 1
ATOM 717 C C . ARG A 1 91 ? 15.934 7.460 -33.544 1.00 80.25 91 ARG A C 1
ATOM 719 O O . ARG A 1 91 ? 15.536 7.965 -34.587 1.00 80.25 91 ARG A O 1
ATOM 726 N N . GLY A 1 92 ? 15.108 7.088 -32.564 1.00 82.38 92 GLY A N 1
ATOM 727 C CA . GLY A 1 92 ? 13.649 7.171 -32.662 1.00 82.38 92 GLY A CA 1
ATOM 728 C C . GLY A 1 92 ? 13.053 6.185 -33.670 1.00 82.38 92 GLY A C 1
ATOM 729 O O . GLY A 1 92 ? 11.940 6.397 -34.147 1.00 82.38 92 GLY A O 1
ATOM 730 N N . GLU A 1 93 ? 13.797 5.133 -34.003 1.00 84.81 93 GLU A N 1
ATOM 731 C CA . GLU A 1 93 ? 13.394 4.073 -34.920 1.00 84.81 93 GLU A CA 1
ATOM 732 C C . GLU A 1 93 ? 13.673 2.709 -34.286 1.00 84.81 93 GLU A C 1
ATOM 734 O O . GLU A 1 93 ? 14.587 2.555 -33.471 1.00 84.81 93 GLU A O 1
ATOM 739 N N . GLY A 1 94 ? 12.871 1.715 -34.657 1.00 85.81 94 GLY A N 1
ATOM 740 C CA . GLY A 1 94 ? 13.037 0.353 -34.180 1.00 85.81 94 GLY A CA 1
ATOM 741 C C . GLY A 1 94 ? 12.661 -0.670 -35.235 1.00 85.81 94 GLY A C 1
ATOM 742 O O . GLY A 1 94 ? 11.808 -0.430 -36.092 1.00 85.81 94 GLY A O 1
ATOM 743 N N . THR A 1 95 ? 13.318 -1.824 -35.182 1.00 90.75 95 THR A N 1
ATOM 744 C CA . THR A 1 95 ? 12.996 -2.955 -36.060 1.00 90.75 95 THR A CA 1
ATOM 745 C C . THR A 1 95 ? 12.046 -3.904 -35.343 1.00 90.75 95 THR A C 1
ATOM 747 O O . THR A 1 95 ? 12.184 -4.133 -34.146 1.00 90.75 95 THR A O 1
ATOM 750 N N . PHE A 1 96 ? 11.043 -4.444 -36.039 1.00 94.81 96 PHE A N 1
ATOM 751 C CA . PHE A 1 96 ? 10.130 -5.412 -35.430 1.00 94.81 96 PHE A CA 1
ATOM 752 C C . PHE A 1 96 ? 10.845 -6.752 -35.224 1.00 94.81 96 PHE A C 1
ATOM 754 O O . PHE A 1 96 ? 11.224 -7.406 -36.194 1.00 94.81 96 PHE A O 1
ATOM 761 N N . VAL A 1 97 ? 10.986 -7.160 -33.963 1.00 95.38 97 VAL A N 1
ATOM 762 C CA . VAL A 1 97 ? 11.674 -8.393 -33.537 1.00 95.38 97 VAL A CA 1
ATOM 763 C C . VAL A 1 97 ? 10.723 -9.382 -32.850 1.00 95.38 97 VAL A C 1
ATOM 765 O O . VAL A 1 97 ? 11.139 -10.396 -32.299 1.00 95.38 97 VAL A O 1
ATOM 768 N N . GLY A 1 98 ? 9.414 -9.109 -32.865 1.00 94.75 98 GLY A N 1
ATOM 769 C CA . GLY A 1 98 ? 8.418 -9.985 -32.253 1.00 94.75 98 GLY A CA 1
ATOM 770 C C . GLY A 1 98 ? 8.650 -10.145 -30.749 1.00 94.75 98 GLY A C 1
ATOM 771 O O . GLY A 1 98 ? 8.637 -9.164 -30.013 1.00 94.75 98 GLY A O 1
ATOM 772 N N . PHE A 1 99 ? 8.829 -11.382 -30.277 1.00 96.12 99 PHE A N 1
ATOM 773 C CA . PHE A 1 99 ? 8.945 -11.685 -28.844 1.00 96.12 99 PHE A CA 1
ATOM 774 C C . PHE A 1 99 ? 10.384 -11.717 -28.307 1.00 96.12 99 PHE A C 1
ATOM 776 O O . PHE A 1 99 ? 10.575 -12.008 -27.124 1.00 96.12 99 PHE A O 1
ATOM 783 N N . ASP A 1 100 ? 11.388 -11.406 -29.128 1.00 95.38 100 ASP A N 1
ATOM 784 C CA . ASP A 1 100 ? 12.799 -11.559 -28.750 1.00 95.38 100 ASP A CA 1
ATOM 785 C C . ASP A 1 100 ? 13.168 -10.745 -27.500 1.00 95.38 100 ASP A C 1
ATOM 787 O O . ASP A 1 100 ? 13.868 -11.254 -26.626 1.00 95.38 100 ASP A O 1
ATOM 791 N N . GLN A 1 101 ? 12.601 -9.543 -27.334 1.00 93.69 101 GLN A N 1
ATOM 792 C CA . GLN A 1 101 ? 12.783 -8.716 -26.130 1.00 93.69 101 GLN A CA 1
ATOM 793 C C . GLN A 1 101 ? 12.274 -9.405 -24.853 1.00 93.69 101 GLN A C 1
ATOM 795 O O . GLN A 1 101 ? 12.907 -9.335 -23.797 1.00 93.69 101 GLN A O 1
ATOM 800 N N . TYR A 1 102 ? 11.147 -10.118 -24.944 1.00 95.50 102 TYR A N 1
ATOM 801 C CA . TYR A 1 102 ? 10.577 -10.858 -23.817 1.00 95.50 102 TYR A CA 1
ATOM 802 C C . TYR A 1 102 ? 11.425 -12.083 -23.463 1.00 95.50 102 TYR A C 1
ATOM 804 O O . TYR A 1 102 ? 11.639 -12.366 -22.286 1.00 95.50 102 TYR A O 1
ATOM 812 N N . ILE A 1 103 ? 11.939 -12.806 -24.461 1.00 96.25 103 ILE A N 1
ATOM 813 C CA . ILE A 1 103 ? 12.848 -13.938 -24.222 1.00 96.25 103 ILE A CA 1
ATOM 814 C C . ILE A 1 103 ? 14.148 -13.430 -23.590 1.00 96.25 103 ILE A C 1
ATOM 816 O O . ILE A 1 103 ? 14.610 -13.990 -22.595 1.00 96.25 103 ILE A O 1
ATOM 820 N N . TRP A 1 104 ? 14.696 -12.338 -24.126 1.00 95.19 104 TRP A N 1
ATOM 821 C CA . TRP A 1 104 ? 15.925 -11.724 -23.643 1.00 95.19 104 TRP A CA 1
ATOM 822 C C . TRP A 1 104 ? 15.818 -11.286 -22.179 1.00 95.19 104 TRP A C 1
ATOM 824 O O . TRP A 1 104 ? 16.693 -11.638 -21.384 1.00 95.19 104 TRP A O 1
ATOM 834 N N . ILE A 1 105 ? 14.744 -10.582 -21.789 1.00 95.06 105 ILE A N 1
ATOM 835 C CA . ILE A 1 105 ? 14.585 -10.096 -20.408 1.00 95.06 105 ILE A CA 1
ATOM 836 C C . ILE A 1 105 ? 14.398 -11.245 -19.409 1.00 95.06 105 ILE A C 1
ATOM 838 O O . ILE A 1 105 ? 14.946 -11.199 -18.308 1.00 95.06 105 ILE A O 1
ATOM 842 N N . LEU A 1 106 ? 13.696 -12.316 -19.802 1.00 96.88 106 LEU A N 1
ATOM 843 C CA . LEU A 1 106 ? 13.496 -13.501 -18.960 1.00 96.88 106 LEU A CA 1
ATOM 844 C C . LEU A 1 106 ? 14.797 -14.279 -18.709 1.00 96.88 106 LEU A C 1
ATOM 846 O O . LEU A 1 106 ? 14.885 -15.013 -17.724 1.00 96.88 106 LEU A O 1
ATOM 850 N N . GLN A 1 107 ? 15.812 -14.107 -19.558 1.00 97.19 107 GLN A N 1
ATOM 851 C CA . GLN A 1 107 ? 17.147 -14.677 -19.359 1.00 97.19 107 GLN A CA 1
ATOM 852 C C . GLN A 1 107 ? 18.042 -13.810 -18.459 1.00 97.19 107 GLN A C 1
ATOM 854 O O . GLN A 1 107 ? 19.091 -14.281 -18.022 1.00 97.19 107 G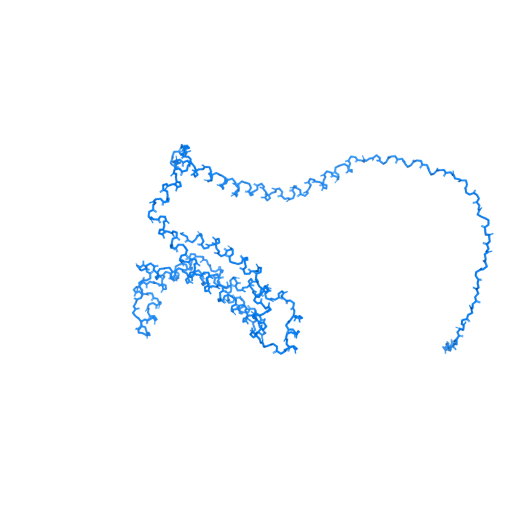LN A O 1
ATOM 859 N N . GLN A 1 108 ? 1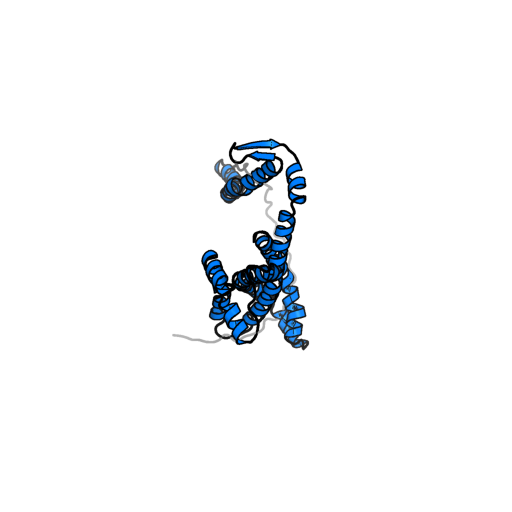7.646 -12.571 -18.137 1.00 97.56 108 GLN A N 1
ATOM 860 C CA . GLN A 1 108 ? 18.464 -11.675 -17.317 1.00 97.56 108 GLN A CA 1
ATOM 861 C C . GLN A 1 108 ? 18.342 -12.006 -15.817 1.00 97.56 108 GLN A C 1
ATOM 863 O O . GLN A 1 108 ? 17.251 -11.912 -15.248 1.00 97.56 108 GLN A O 1
ATOM 868 N N . PRO A 1 109 ? 19.448 -12.290 -15.101 1.00 96.06 109 PRO A N 1
ATOM 869 C CA . PRO A 1 109 ? 19.407 -12.545 -13.655 1.00 96.06 109 PRO A CA 1
ATOM 870 C C . PRO A 1 109 ? 18.880 -11.354 -12.837 1.00 96.06 109 PRO A C 1
ATOM 872 O O . PRO A 1 109 ? 18.219 -11.524 -11.806 1.00 96.06 109 PRO A O 1
ATOM 875 N N . HIS A 1 110 ? 19.138 -10.132 -13.311 1.00 95.12 110 HIS A N 1
ATOM 876 C CA . HIS A 1 110 ? 18.672 -8.908 -12.662 1.00 95.12 110 HIS A CA 1
ATOM 877 C C . HIS A 1 110 ? 17.150 -8.752 -12.720 1.00 95.12 110 HIS A C 1
ATOM 879 O O . HIS A 1 110 ? 16.574 -8.253 -11.757 1.00 95.12 110 HIS A O 1
ATOM 885 N N . PHE A 1 111 ? 16.491 -9.244 -13.776 1.00 94.88 111 PHE A N 1
ATOM 886 C CA . PHE A 1 111 ? 15.029 -9.236 -13.874 1.00 94.88 111 PHE A CA 1
ATOM 887 C C . PHE A 1 111 ? 14.397 -10.042 -12.734 1.00 94.88 111 PHE A C 1
ATOM 889 O O . PHE A 1 111 ? 13.534 -9.542 -12.015 1.00 94.88 111 PHE A O 1
ATOM 896 N N . TRP A 1 112 ? 14.889 -11.259 -12.495 1.00 95.44 112 TRP A N 1
ATOM 897 C CA . TRP A 1 112 ? 14.390 -12.117 -11.417 1.00 95.44 112 TRP A CA 1
ATOM 898 C C . TRP A 1 112 ? 14.734 -11.584 -10.027 1.00 95.44 112 TRP A C 1
ATOM 900 O O . TRP A 1 112 ? 13.935 -11.723 -9.100 1.00 95.44 112 TRP A O 1
ATOM 910 N N . THR A 1 113 ? 15.895 -10.939 -9.883 1.00 94.25 113 THR A N 1
ATOM 911 C CA . THR A 1 113 ? 16.268 -10.247 -8.641 1.00 94.25 113 THR A CA 1
ATOM 912 C C . THR A 1 113 ? 15.304 -9.100 -8.345 1.00 94.25 113 THR A C 1
ATOM 914 O O . THR A 1 113 ? 14.749 -9.042 -7.251 1.00 94.25 113 THR A O 1
ATOM 917 N N . ALA A 1 114 ? 15.045 -8.233 -9.328 1.00 93.62 114 ALA A N 1
ATOM 918 C CA . ALA A 1 114 ? 14.102 -7.129 -9.192 1.00 93.62 114 ALA A CA 1
ATOM 919 C C . ALA A 1 114 ? 12.693 -7.643 -8.867 1.00 93.62 114 ALA A C 1
ATOM 921 O O . ALA A 1 114 ? 12.098 -7.211 -7.884 1.00 93.62 114 ALA A O 1
ATOM 922 N N . LEU A 1 115 ? 12.212 -8.650 -9.605 1.00 93.88 115 LEU A N 1
ATOM 923 C CA . LEU A 1 115 ? 10.905 -9.262 -9.377 1.00 93.88 115 LEU A CA 1
ATOM 924 C C . LEU A 1 115 ? 10.778 -9.816 -7.950 1.00 93.88 115 LEU A C 1
ATOM 926 O O . LEU A 1 115 ? 9.795 -9.541 -7.260 1.00 93.88 115 LEU A O 1
ATOM 930 N N . ARG A 1 116 ? 11.788 -10.554 -7.472 1.00 94.06 116 ARG A N 1
ATOM 931 C CA . ARG A 1 116 ? 11.823 -11.080 -6.101 1.00 94.06 116 ARG A CA 1
ATOM 932 C C . ARG A 1 116 ? 11.803 -9.959 -5.065 1.00 94.06 116 ARG A C 1
ATOM 934 O O . ARG A 1 116 ? 11.087 -10.087 -4.073 1.00 94.06 116 ARG A O 1
ATOM 941 N N . ASN A 1 117 ? 12.564 -8.888 -5.276 1.00 93.94 117 ASN A N 1
ATOM 942 C CA . ASN A 1 117 ? 12.614 -7.755 -4.356 1.00 93.94 117 ASN A CA 1
ATOM 943 C C . ASN A 1 117 ? 11.251 -7.055 -4.286 1.00 93.94 117 ASN A C 1
ATOM 945 O O . ASN A 1 117 ? 10.714 -6.883 -3.193 1.00 93.94 117 ASN A O 1
ATOM 949 N N . THR A 1 118 ? 10.636 -6.762 -5.436 1.00 93.81 118 THR A N 1
ATOM 950 C CA . THR A 1 118 ? 9.295 -6.166 -5.518 1.00 93.81 118 THR A CA 1
ATOM 951 C C . THR A 1 118 ? 8.257 -7.031 -4.805 1.00 93.81 118 THR A C 1
ATOM 953 O O . THR A 1 118 ? 7.532 -6.529 -3.947 1.00 93.81 118 THR A O 1
ATOM 956 N N . PHE A 1 119 ? 8.218 -8.343 -5.071 1.00 94.06 119 PHE A N 1
ATOM 957 C CA . PHE A 1 119 ? 7.292 -9.255 -4.389 1.00 94.06 119 PHE A CA 1
ATOM 958 C C . PHE A 1 119 ? 7.566 -9.366 -2.885 1.00 94.06 119 PHE A C 1
ATOM 960 O O . PHE A 1 119 ? 6.625 -9.380 -2.091 1.00 94.06 119 PHE A O 1
ATOM 967 N N . SER A 1 120 ? 8.836 -9.422 -2.474 1.00 94.88 120 SER A N 1
ATOM 968 C CA . SER A 1 120 ? 9.211 -9.481 -1.060 1.00 94.88 120 SER A CA 1
ATOM 969 C C . SER A 1 120 ? 8.765 -8.223 -0.318 1.00 94.88 120 SER A C 1
ATOM 971 O O . SER A 1 120 ? 8.166 -8.337 0.749 1.00 94.88 120 SER A O 1
ATOM 973 N N . ILE A 1 121 ? 9.020 -7.036 -0.874 1.00 95.38 121 ILE A N 1
ATOM 974 C CA . ILE A 1 121 ? 8.611 -5.756 -0.282 1.00 95.38 121 ILE A CA 1
ATOM 975 C C . ILE A 1 121 ? 7.084 -5.650 -0.259 1.00 95.38 121 ILE A C 1
ATOM 977 O O . ILE A 1 121 ? 6.513 -5.268 0.764 1.00 95.38 121 ILE A O 1
ATOM 981 N N . PHE A 1 122 ? 6.408 -6.035 -1.345 1.00 94.38 122 PHE A N 1
ATOM 982 C CA . PHE A 1 122 ? 4.947 -6.060 -1.426 1.00 94.38 122 PHE A CA 1
ATOM 983 C C . PHE A 1 122 ? 4.324 -6.933 -0.329 1.00 94.38 122 PHE A C 1
ATOM 985 O O . PHE A 1 122 ? 3.391 -6.487 0.337 1.00 94.38 122 PHE A O 1
ATOM 992 N N . LEU A 1 123 ? 4.833 -8.147 -0.101 1.00 94.62 123 LEU A N 1
ATOM 993 C CA . LEU A 1 123 ? 4.299 -9.043 0.929 1.00 94.62 123 LEU A CA 1
ATOM 994 C C . LEU A 1 123 ? 4.604 -8.538 2.344 1.00 94.62 123 LEU A C 1
ATOM 996 O O . LEU A 1 123 ? 3.709 -8.529 3.192 1.00 94.62 123 LEU A O 1
ATOM 1000 N N . LEU A 1 124 ? 5.839 -8.079 2.584 1.00 95.88 124 LEU A N 1
ATOM 1001 C CA . LEU A 1 124 ? 6.266 -7.518 3.872 1.00 95.88 124 LEU A CA 1
ATOM 1002 C C . LEU A 1 124 ? 5.548 -6.210 4.222 1.00 95.88 124 LEU A C 1
ATOM 1004 O O . LEU A 1 124 ? 5.480 -5.851 5.396 1.00 95.88 124 LEU A O 1
ATOM 1008 N N . SER A 1 125 ? 5.011 -5.498 3.232 1.00 94.81 125 SER A N 1
ATOM 1009 C CA . SER A 1 125 ? 4.183 -4.316 3.464 1.00 94.81 125 SER A CA 1
ATOM 1010 C C . SER A 1 125 ? 2.700 -4.677 3.563 1.00 94.81 125 SER A C 1
ATOM 1012 O O . SER A 1 125 ? 2.084 -4.564 4.619 1.00 94.81 125 SER A O 1
ATOM 1014 N N . THR A 1 126 ? 2.121 -5.216 2.494 1.00 93.25 126 THR A N 1
ATOM 1015 C CA . THR A 1 126 ? 0.667 -5.374 2.343 1.00 93.25 126 THR A CA 1
ATOM 1016 C C . THR A 1 126 ? 0.034 -6.270 3.404 1.00 93.25 126 THR A C 1
ATOM 1018 O O . THR A 1 126 ? -1.027 -5.930 3.928 1.00 93.25 126 THR A O 1
ATOM 1021 N N . VAL A 1 127 ? 0.656 -7.402 3.750 1.00 95.00 127 VAL A N 1
ATOM 1022 C CA . VAL A 1 127 ? 0.082 -8.346 4.725 1.00 95.00 127 VAL A CA 1
ATOM 1023 C C . VAL A 1 127 ? -0.032 -7.715 6.120 1.00 95.00 127 VAL A C 1
ATOM 1025 O O . VAL A 1 127 ? -1.156 -7.623 6.626 1.00 95.00 127 VAL A O 1
ATOM 1028 N N . PRO A 1 128 ? 1.059 -7.232 6.753 1.00 95.69 128 PRO A N 1
ATOM 1029 C CA . PRO A 1 128 ? 0.947 -6.581 8.055 1.00 95.69 128 PRO A CA 1
ATOM 1030 C C . PRO A 1 128 ? 0.142 -5.282 7.987 1.00 95.69 128 PRO A C 1
ATOM 1032 O O . PRO A 1 128 ? -0.610 -4.999 8.917 1.00 95.69 128 PRO A O 1
ATOM 1035 N N . GLN A 1 129 ? 0.222 -4.528 6.887 1.00 95.94 129 GLN A N 1
ATOM 1036 C CA . GLN A 1 129 ? -0.572 -3.316 6.683 1.00 95.94 129 GLN A CA 1
ATOM 1037 C C . GLN A 1 129 ? -2.074 -3.592 6.710 1.00 95.94 129 GLN A C 1
ATOM 1039 O O . GLN A 1 129 ? -2.810 -2.849 7.352 1.00 95.94 129 GLN A O 1
ATOM 1044 N N . LEU A 1 130 ? -2.554 -4.642 6.036 1.00 95.44 130 LEU A N 1
ATOM 1045 C CA . LEU A 1 130 ? -3.974 -5.002 6.038 1.00 95.44 130 LEU A CA 1
ATOM 1046 C C . LEU A 1 130 ? -4.438 -5.459 7.419 1.00 95.44 130 LEU A C 1
ATOM 1048 O O . LEU A 1 130 ? -5.497 -5.029 7.874 1.00 95.44 130 LEU A O 1
ATOM 1052 N N . VAL A 1 131 ? -3.640 -6.282 8.101 1.00 96.44 131 VAL A N 1
ATOM 1053 C CA . VAL A 1 131 ? -3.941 -6.724 9.471 1.00 96.44 131 VAL A CA 1
ATOM 1054 C C . VAL A 1 131 ? -4.018 -5.521 10.412 1.00 96.44 131 VAL A C 1
ATOM 1056 O O . VAL A 1 131 ? -5.002 -5.369 11.138 1.00 96.44 131 VAL A O 1
ATOM 1059 N N . ALA A 1 132 ? -3.027 -4.628 10.353 1.00 97.12 132 ALA A N 1
ATOM 1060 C CA . ALA A 1 132 ? -3.004 -3.399 11.134 1.00 97.12 132 ALA A CA 1
ATOM 1061 C C . ALA A 1 132 ? -4.191 -2.492 10.787 1.00 97.12 132 ALA A C 1
ATOM 1063 O O . ALA A 1 132 ? -4.862 -1.999 11.687 1.00 97.12 132 ALA A O 1
ATOM 1064 N N . ALA A 1 133 ? -4.506 -2.317 9.504 1.00 97.12 133 ALA A N 1
ATOM 1065 C CA . ALA A 1 133 ? -5.599 -1.461 9.063 1.00 97.12 133 ALA A CA 1
ATOM 1066 C C . ALA A 1 133 ? -6.968 -1.975 9.526 1.00 97.12 133 ALA A C 1
ATOM 1068 O O . ALA A 1 133 ? -7.777 -1.191 10.017 1.00 97.12 133 ALA A O 1
ATOM 1069 N N . VAL A 1 134 ? -7.219 -3.286 9.436 1.00 97.12 134 VAL A N 1
ATOM 1070 C CA . VAL A 1 134 ? -8.438 -3.911 9.973 1.00 97.12 134 VAL A CA 1
ATOM 1071 C C . VAL A 1 134 ? -8.510 -3.733 11.489 1.00 97.12 134 VAL A C 1
ATOM 1073 O O . VAL A 1 134 ? -9.560 -3.365 12.014 1.00 97.12 134 VAL A O 1
ATOM 1076 N N . PHE A 1 135 ? -7.404 -3.962 12.199 1.00 95.94 135 PHE A N 1
ATOM 1077 C CA . PHE A 1 135 ? -7.356 -3.826 13.653 1.00 95.94 135 PHE A CA 1
ATOM 1078 C C . PHE A 1 135 ? -7.625 -2.385 14.109 1.00 95.94 135 PHE A C 1
ATOM 1080 O O . PHE A 1 135 ? -8.475 -2.149 14.970 1.00 95.94 135 PHE A O 1
ATOM 1087 N N . ILE A 1 136 ? -6.946 -1.409 13.501 1.00 96.12 136 ILE A N 1
ATOM 1088 C CA . ILE A 1 136 ? -7.129 0.011 13.810 1.00 96.12 136 ILE A CA 1
ATOM 1089 C C . ILE A 1 136 ? -8.546 0.449 13.419 1.00 96.12 136 ILE A C 1
ATOM 1091 O O . ILE A 1 136 ? -9.186 1.164 14.189 1.00 96.12 136 ILE A O 1
ATOM 1095 N N . ALA A 1 137 ? -9.084 -0.012 12.285 1.00 96.50 137 ALA A N 1
ATOM 1096 C CA . ALA A 1 137 ? -10.455 0.292 11.877 1.00 96.50 137 ALA A CA 1
ATOM 1097 C C . ALA A 1 137 ? -11.463 -0.224 12.912 1.00 96.50 137 ALA A C 1
ATOM 1099 O O . ALA A 1 137 ? -12.311 0.539 13.366 1.00 96.50 137 ALA A O 1
ATOM 1100 N N . ALA A 1 138 ? -11.309 -1.466 13.377 1.00 94.00 138 ALA A N 1
ATOM 1101 C CA . ALA A 1 138 ? -12.165 -2.035 14.415 1.00 94.00 138 ALA A CA 1
ATOM 1102 C C . ALA A 1 138 ? -12.077 -1.260 15.743 1.00 94.00 138 ALA A C 1
ATOM 1104 O O . ALA A 1 138 ? -13.070 -1.138 16.460 1.00 94.00 138 ALA A O 1
ATOM 1105 N N . LEU A 1 139 ? -10.906 -0.706 16.080 1.00 93.50 139 LEU A N 1
ATOM 1106 C CA . LEU A 1 139 ? -10.737 0.146 17.259 1.00 93.50 139 LEU A CA 1
ATOM 1107 C C . LEU A 1 139 ? -11.415 1.515 17.086 1.00 93.50 139 LEU A C 1
ATOM 1109 O O . LEU A 1 139 ? -12.061 2.000 18.015 1.00 93.50 139 LEU A O 1
ATOM 1113 N N . LEU A 1 140 ? -11.289 2.124 15.904 1.00 94.00 140 LEU A N 1
ATOM 1114 C CA . LEU A 1 140 ? -11.874 3.428 15.567 1.00 94.00 140 LEU A CA 1
ATOM 1115 C C . LEU A 1 140 ? -13.389 3.384 15.335 1.00 94.00 140 LEU A C 1
ATOM 1117 O O . LEU A 1 140 ? -14.043 4.432 15.383 1.00 94.00 140 LEU A O 1
ATOM 1121 N N . ASP A 1 141 ? -13.939 2.202 15.063 1.00 92.62 141 ASP A N 1
ATOM 1122 C CA . ASP A 1 141 ? -15.378 1.998 14.923 1.00 92.62 141 ASP A CA 1
ATOM 1123 C C . ASP A 1 141 ? -16.103 2.032 16.275 1.00 92.62 141 ASP A C 1
ATOM 1125 O O . ASP A 1 141 ? -17.244 2.493 16.387 1.00 92.62 141 ASP A O 1
ATOM 1129 N N . ARG A 1 142 ? -15.400 1.655 17.350 1.00 87.38 142 ARG A N 1
ATOM 1130 C CA . ARG A 1 142 ? -15.928 1.737 18.714 1.00 87.38 142 ARG A CA 1
ATOM 1131 C C . ARG A 1 142 ? -16.256 3.174 19.109 1.00 87.38 142 ARG A C 1
ATOM 1133 O O . ARG A 1 142 ? -15.760 4.162 18.559 1.00 87.38 142 ARG A O 1
ATOM 1140 N N . ASN A 1 143 ? -17.081 3.310 20.145 1.00 83.88 143 ASN A N 1
ATOM 1141 C CA . ASN A 1 143 ? -17.437 4.615 20.687 1.00 83.88 143 ASN A CA 1
ATOM 1142 C C . ASN A 1 143 ? -16.315 5.232 21.547 1.00 83.88 143 ASN A C 1
ATOM 1144 O O . ASN A 1 143 ? -16.447 5.366 22.759 1.00 83.88 143 ASN A O 1
ATOM 1148 N N . ILE A 1 144 ? -15.199 5.593 20.911 1.00 88.94 144 ILE A N 1
ATOM 1149 C CA . ILE A 1 144 ? -14.058 6.255 21.552 1.00 88.94 144 ILE A CA 1
ATOM 1150 C C . ILE A 1 144 ? -14.269 7.772 21.655 1.00 88.94 144 ILE A C 1
ATOM 1152 O O . ILE A 1 144 ? -14.960 8.383 20.834 1.00 88.94 144 ILE A O 1
ATOM 1156 N N . ARG A 1 145 ? -13.647 8.403 22.657 1.00 89.12 145 ARG A N 1
ATOM 1157 C CA . ARG A 1 145 ? -13.607 9.870 22.778 1.00 89.12 145 ARG A CA 1
ATOM 1158 C C . ARG A 1 145 ? -12.728 10.462 21.669 1.00 89.12 145 ARG A C 1
ATOM 1160 O O . ARG A 1 145 ? -11.729 9.860 21.289 1.00 89.12 145 ARG A O 1
ATOM 1167 N N . ALA A 1 146 ? -13.102 11.641 21.167 1.00 91.56 146 ALA A N 1
ATOM 1168 C CA . ALA A 1 146 ? -12.365 12.377 20.132 1.00 91.56 146 ALA A CA 1
ATOM 1169 C C . ALA A 1 146 ? -12.111 11.589 18.823 1.00 91.56 146 ALA A C 1
ATOM 1171 O O . ALA A 1 146 ? -11.017 11.632 18.266 1.00 91.56 146 ALA A O 1
ATOM 1172 N N . LYS A 1 147 ? -13.128 10.890 18.290 1.00 89.06 147 LYS A N 1
ATOM 1173 C CA . LYS A 1 147 ? -13.023 10.072 17.056 1.00 89.06 147 LYS A CA 1
ATOM 1174 C C . LYS A 1 147 ? -12.330 10.789 15.894 1.00 89.06 147 LYS A C 1
ATOM 1176 O O . LYS A 1 147 ? -11.499 10.189 15.221 1.00 89.06 147 LYS A O 1
ATOM 1181 N N . THR A 1 148 ? -12.654 12.062 15.668 1.00 90.75 148 THR A N 1
ATOM 1182 C CA . THR A 1 148 ? -12.064 12.860 14.585 1.00 90.75 148 THR A CA 1
ATOM 1183 C C . THR A 1 148 ? -10.560 13.027 14.759 1.00 90.75 148 THR A C 1
ATOM 1185 O O . THR A 1 148 ? -9.826 12.851 13.796 1.00 90.75 148 THR A O 1
ATOM 1188 N N . PHE A 1 149 ? -10.088 13.286 15.980 1.00 94.88 149 PHE A N 1
ATOM 1189 C CA . PHE A 1 149 ? -8.659 13.420 16.260 1.00 94.88 149 PHE A CA 1
ATOM 1190 C C . PHE A 1 149 ? -7.904 12.133 15.909 1.00 94.88 149 PHE A C 1
ATOM 1192 O O . PHE A 1 149 ? -6.921 12.178 15.174 1.00 94.88 149 PHE A O 1
ATOM 1199 N N . TRP A 1 150 ? -8.415 10.976 16.338 1.00 94.75 150 TRP A N 1
ATOM 1200 C CA . TRP A 1 150 ? -7.795 9.689 16.022 1.00 94.75 150 TRP A CA 1
ATOM 1201 C C . TRP A 1 150 ? -7.820 9.362 14.524 1.00 94.75 150 TRP A C 1
ATOM 1203 O O . TRP A 1 150 ? -6.811 8.917 13.986 1.00 94.75 150 TRP A O 1
ATOM 1213 N N . ARG A 1 151 ? -8.935 9.637 13.828 1.00 93.81 151 ARG A N 1
ATOM 1214 C CA . ARG A 1 151 ? -9.056 9.452 12.367 1.00 93.81 151 ARG A CA 1
ATOM 1215 C C . ARG A 1 151 ? -8.083 10.342 11.588 1.00 93.81 151 ARG A C 1
ATOM 1217 O O . ARG A 1 151 ? -7.495 9.887 10.613 1.00 93.81 151 ARG A O 1
ATOM 1224 N N . MET A 1 152 ? -7.888 11.583 12.030 1.00 93.56 152 MET A N 1
ATOM 1225 C CA . MET A 1 152 ? -6.911 12.496 11.432 1.00 93.56 152 MET A CA 1
ATOM 1226 C C . MET A 1 152 ? -5.474 12.053 11.719 1.00 93.56 152 MET A C 1
ATOM 1228 O O . MET A 1 152 ? -4.639 12.083 10.819 1.00 93.56 152 MET A O 1
ATOM 1232 N N . GLY A 1 153 ? -5.195 11.590 12.941 1.00 94.50 153 GLY A N 1
ATOM 1233 C CA . GLY A 1 153 ? -3.875 11.100 13.336 1.00 94.50 153 GLY A CA 1
ATOM 1234 C C . GLY A 1 153 ? -3.412 9.911 12.496 1.00 94.50 153 GLY A C 1
ATOM 1235 O O . GLY A 1 153 ? -2.281 9.908 12.020 1.00 94.50 153 GLY A O 1
ATOM 1236 N N . VAL A 1 154 ? -4.298 8.940 12.239 1.00 94.19 154 VAL A N 1
ATOM 1237 C CA . VAL A 1 154 ? -3.952 7.800 11.373 1.00 94.19 154 VAL A CA 1
ATOM 1238 C C . VAL A 1 154 ? -3.787 8.209 9.910 1.00 94.19 154 VAL A C 1
ATOM 1240 O O . VAL A 1 154 ? -2.988 7.596 9.218 1.00 94.19 154 VAL A O 1
ATOM 1243 N N . LEU A 1 155 ? -4.487 9.242 9.429 1.00 93.69 155 LEU A N 1
ATOM 1244 C CA . LEU A 1 155 ? -4.392 9.706 8.038 1.00 93.69 155 LEU A CA 1
ATOM 1245 C C . LEU A 1 155 ? -3.148 10.564 7.763 1.00 93.69 155 LEU A C 1
ATOM 1247 O O . LEU A 1 155 ? -2.706 10.651 6.619 1.00 93.69 155 LEU A O 1
ATOM 1251 N N . LEU A 1 156 ? -2.575 11.191 8.793 1.00 94.69 156 LEU A N 1
ATOM 1252 C CA . LEU A 1 156 ? -1.467 12.140 8.665 1.00 94.69 156 LEU A CA 1
ATOM 1253 C C . LEU A 1 156 ? -0.292 11.617 7.813 1.00 94.69 156 LEU A C 1
ATOM 1255 O O . LEU A 1 156 ? 0.120 12.347 6.909 1.00 94.69 156 LEU A O 1
ATOM 1259 N N . PRO A 1 157 ? 0.211 10.378 7.993 1.00 93.75 157 PRO A N 1
ATOM 1260 C CA . PRO A 1 157 ? 1.320 9.848 7.194 1.00 93.75 157 PRO A CA 1
ATOM 1261 C C . PRO A 1 157 ? 1.077 9.846 5.681 1.00 93.75 157 PRO A C 1
ATOM 1263 O O . PRO A 1 157 ? 2.008 10.043 4.900 1.00 93.75 157 PRO A O 1
ATOM 1266 N N . TYR A 1 158 ? -0.172 9.644 5.256 1.00 93.69 158 TYR A N 1
ATOM 1267 C CA . TYR A 1 158 ? -0.542 9.595 3.842 1.00 93.69 158 TYR A CA 1
ATOM 1268 C C . TYR A 1 158 ? -0.383 10.961 3.154 1.00 93.69 158 TYR A C 1
ATOM 1270 O O . TYR A 1 158 ? -0.038 11.039 1.973 1.00 93.69 158 TYR A O 1
ATOM 1278 N N . ILE A 1 159 ? -0.603 12.040 3.910 1.00 94.06 159 ILE A N 1
ATOM 1279 C CA . ILE A 1 159 ? -0.586 13.422 3.415 1.00 94.06 159 ILE A CA 1
ATOM 1280 C C . ILE A 1 159 ? 0.852 13.957 3.297 1.00 94.06 159 ILE A C 1
ATOM 1282 O O . ILE A 1 159 ? 1.112 14.856 2.500 1.00 94.06 159 ILE A O 1
ATOM 1286 N N . VAL A 1 160 ? 1.805 13.395 4.050 1.00 94.56 160 VAL A N 1
ATOM 1287 C CA . VAL A 1 160 ? 3.221 13.795 3.982 1.00 94.56 160 VAL A CA 1
ATOM 1288 C C . VAL A 1 160 ? 3.772 13.556 2.571 1.00 94.56 160 VAL A C 1
ATOM 1290 O O . VAL A 1 160 ? 3.462 12.548 1.936 1.00 94.56 160 VAL A O 1
ATOM 1293 N N . ALA A 1 161 ? 4.607 14.467 2.065 1.00 95.31 161 ALA A N 1
ATOM 1294 C CA . ALA A 1 161 ? 5.222 14.321 0.747 1.00 95.31 161 ALA A CA 1
ATOM 1295 C C . ALA A 1 161 ? 6.085 13.040 0.671 1.00 95.31 161 ALA A C 1
ATOM 1297 O O . ALA A 1 161 ? 6.910 12.828 1.565 1.00 95.31 161 ALA A O 1
ATOM 1298 N N . PRO A 1 162 ? 5.969 12.211 -0.389 1.00 91.50 162 PRO A N 1
ATOM 1299 C CA . PRO A 1 162 ? 6.741 10.969 -0.514 1.00 91.50 162 PRO A CA 1
ATOM 1300 C C . PRO A 1 162 ? 8.254 11.165 -0.367 1.00 91.50 162 PRO A C 1
ATOM 1302 O O . PRO A 1 162 ? 8.907 10.402 0.338 1.00 91.50 162 PRO A O 1
ATOM 1305 N N . VAL A 1 163 ? 8.795 12.238 -0.953 1.00 94.19 163 VAL A N 1
ATOM 1306 C CA . VAL A 1 163 ? 10.224 12.583 -0.860 1.00 94.19 163 VAL A CA 1
ATOM 1307 C C . VAL A 1 163 ? 10.645 12.847 0.588 1.00 94.19 163 VAL A C 1
ATOM 1309 O O . VAL A 1 163 ? 11.688 12.369 1.024 1.00 94.19 163 VAL A O 1
ATOM 1312 N N . ALA A 1 164 ? 9.823 13.556 1.367 1.00 95.88 164 ALA A N 1
ATOM 1313 C CA . ALA A 1 164 ? 10.118 13.821 2.774 1.00 95.88 164 ALA A CA 1
ATOM 1314 C C . ALA A 1 164 ? 10.105 12.530 3.605 1.00 95.88 164 ALA A C 1
ATOM 1316 O O . ALA A 1 164 ? 10.999 12.322 4.423 1.00 95.88 164 ALA A O 1
ATOM 1317 N N . VAL A 1 165 ? 9.134 11.640 3.361 1.00 95.06 165 VAL A N 1
ATOM 1318 C CA . VAL A 1 165 ? 9.086 10.322 4.015 1.00 95.06 165 VAL A CA 1
ATOM 1319 C C . VAL A 1 165 ? 10.352 9.522 3.700 1.00 95.06 165 VAL A C 1
ATOM 1321 O O . VAL A 1 165 ? 10.973 9.003 4.625 1.00 95.06 165 VAL A O 1
ATOM 1324 N N . ALA A 1 166 ? 10.780 9.482 2.434 1.00 92.50 166 ALA A N 1
ATOM 1325 C CA . ALA A 1 166 ? 11.992 8.776 2.023 1.00 92.50 166 ALA A CA 1
ATOM 1326 C C . ALA A 1 166 ? 13.250 9.310 2.729 1.00 92.50 166 ALA A C 1
ATOM 1328 O O . ALA A 1 166 ? 14.041 8.523 3.246 1.00 92.50 166 ALA A O 1
ATOM 1329 N N . LEU A 1 167 ? 13.411 10.635 2.828 1.00 94.25 167 LEU A N 1
ATOM 1330 C CA . LEU A 1 167 ? 14.547 11.251 3.524 1.00 94.25 167 LEU A CA 1
ATOM 1331 C C . LEU A 1 167 ? 14.542 10.960 5.031 1.00 94.25 167 LEU A C 1
ATOM 1333 O O . LEU A 1 167 ? 15.588 10.634 5.597 1.00 94.25 167 LEU A O 1
ATOM 1337 N N . ILE A 1 168 ? 13.379 11.053 5.685 1.00 95.50 168 ILE A N 1
ATOM 1338 C CA . ILE A 1 168 ? 13.241 10.755 7.119 1.00 95.50 168 ILE A CA 1
ATOM 1339 C C . ILE A 1 168 ? 13.591 9.291 7.383 1.00 95.50 168 ILE A C 1
ATOM 1341 O O . ILE A 1 168 ? 14.400 9.005 8.262 1.00 95.50 168 ILE A O 1
ATOM 1345 N N . PHE A 1 169 ? 13.017 8.368 6.610 1.00 95.62 169 PHE A N 1
ATOM 1346 C CA . PHE A 1 169 ? 13.233 6.937 6.800 1.00 95.62 169 PHE A CA 1
ATOM 1347 C C . PHE A 1 169 ? 14.656 6.505 6.425 1.00 95.62 169 PHE A C 1
ATOM 1349 O O . PHE A 1 169 ? 15.224 5.677 7.128 1.00 95.62 169 PHE A O 1
ATOM 1356 N N . SER A 1 170 ? 15.273 7.106 5.403 1.00 92.12 170 SER A N 1
ATOM 1357 C CA . SER A 1 170 ? 16.683 6.865 5.067 1.00 92.12 170 SER A CA 1
ATOM 1358 C C . SER A 1 170 ? 17.621 7.265 6.214 1.00 92.12 170 SER A C 1
ATOM 1360 O O . SER A 1 170 ? 18.519 6.504 6.564 1.00 92.12 170 SER A O 1
ATOM 1362 N N . ASN A 1 171 ? 17.362 8.398 6.882 1.00 94.00 171 ASN A N 1
ATOM 1363 C CA . ASN A 1 171 ? 18.099 8.774 8.094 1.00 94.00 171 ASN A CA 1
ATOM 1364 C C . ASN A 1 171 ? 17.794 7.840 9.275 1.00 94.00 171 ASN A C 1
ATOM 1366 O O . ASN A 1 171 ? 18.699 7.447 10.008 1.00 94.00 171 ASN A O 1
ATOM 1370 N N . LEU A 1 172 ? 16.526 7.467 9.463 1.00 96.00 172 LEU A N 1
ATOM 1371 C CA . LEU A 1 172 ? 16.088 6.596 10.555 1.00 96.00 172 LEU A CA 1
ATOM 1372 C C . LEU A 1 172 ? 16.763 5.213 10.499 1.00 96.00 172 LEU A C 1
ATOM 1374 O O . LEU A 1 172 ? 17.185 4.688 11.532 1.00 96.00 172 LEU A O 1
ATOM 1378 N N . PHE A 1 173 ? 16.878 4.663 9.289 1.00 96.06 173 PHE A N 1
ATOM 1379 C CA . PHE A 1 173 ? 17.457 3.356 8.987 1.00 96.06 173 PHE A CA 1
ATOM 1380 C C . PHE A 1 173 ? 18.931 3.428 8.555 1.00 96.06 173 PHE A C 1
ATOM 1382 O O . PHE A 1 173 ? 19.454 2.472 7.996 1.00 96.06 173 PHE A O 1
ATOM 1389 N N . ALA A 1 174 ? 19.641 4.532 8.808 1.00 93.56 174 ALA A N 1
ATOM 1390 C CA . ALA A 1 174 ? 21.066 4.613 8.497 1.00 93.56 174 ALA A CA 1
ATOM 1391 C C . ALA A 1 174 ? 21.883 3.583 9.307 1.00 93.56 174 ALA A C 1
ATOM 1393 O O . ALA A 1 174 ? 21.772 3.507 10.531 1.00 93.56 174 ALA A O 1
ATOM 1394 N N . ASP A 1 175 ? 22.765 2.829 8.644 1.00 90.50 175 ASP A N 1
ATOM 1395 C CA . ASP A 1 175 ? 23.436 1.671 9.261 1.00 90.50 175 ASP A CA 1
ATOM 1396 C C . ASP A 1 175 ? 24.290 2.040 10.489 1.00 90.50 175 ASP A C 1
ATOM 1398 O O . ASP A 1 175 ? 24.305 1.312 11.482 1.00 90.50 175 ASP A O 1
ATOM 1402 N N . ARG A 1 176 ? 24.989 3.184 10.451 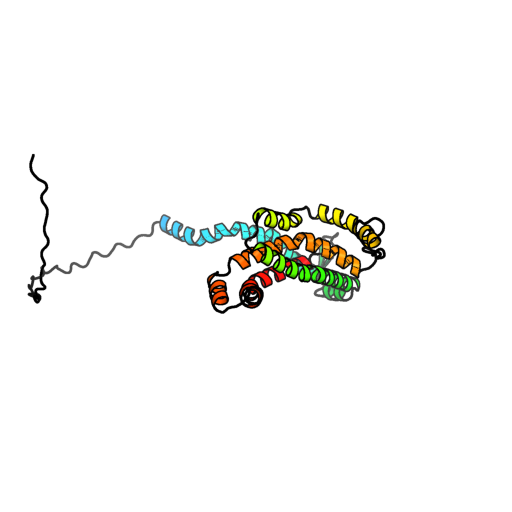1.00 84.94 176 ARG A N 1
ATOM 1403 C CA . ARG A 1 176 ? 25.936 3.597 11.509 1.00 84.94 176 ARG A CA 1
ATOM 1404 C C . ARG A 1 176 ? 25.360 4.570 12.537 1.00 84.94 176 ARG A C 1
ATOM 1406 O O . ARG A 1 176 ? 25.741 4.506 13.700 1.00 84.94 176 ARG A O 1
ATOM 1413 N N . PHE A 1 177 ? 24.489 5.480 12.108 1.00 85.56 177 PHE A N 1
ATOM 1414 C CA . PHE A 1 177 ? 23.989 6.594 12.930 1.00 85.56 177 PHE A CA 1
ATOM 1415 C C . PHE A 1 177 ? 22.457 6.695 12.925 1.00 85.56 177 PHE A C 1
ATOM 1417 O O . PHE A 1 177 ? 21.902 7.713 13.332 1.00 85.56 177 PHE A O 1
ATOM 1424 N N . GLY A 1 178 ? 21.768 5.668 12.422 1.00 92.06 178 GLY A N 1
ATOM 1425 C CA . GLY A 1 178 ? 20.316 5.654 12.338 1.00 92.06 178 GLY A CA 1
ATOM 1426 C C . GLY A 1 178 ? 19.675 5.462 13.701 1.00 92.06 178 GLY A C 1
ATOM 1427 O O . GLY A 1 178 ? 20.105 4.623 14.498 1.00 92.06 178 GLY A O 1
ATOM 1428 N N . LEU A 1 179 ? 18.599 6.214 13.940 1.00 94.44 179 LEU A N 1
ATOM 1429 C CA . LEU A 1 179 ? 17.848 6.176 15.192 1.00 94.44 179 LEU A CA 1
ATOM 1430 C C . LEU A 1 179 ? 17.401 4.753 15.553 1.00 94.44 179 LEU A C 1
ATOM 1432 O O . LEU A 1 179 ? 17.452 4.381 16.723 1.00 94.44 179 LEU A O 1
ATOM 1436 N N . VAL A 1 180 ? 16.999 3.941 14.56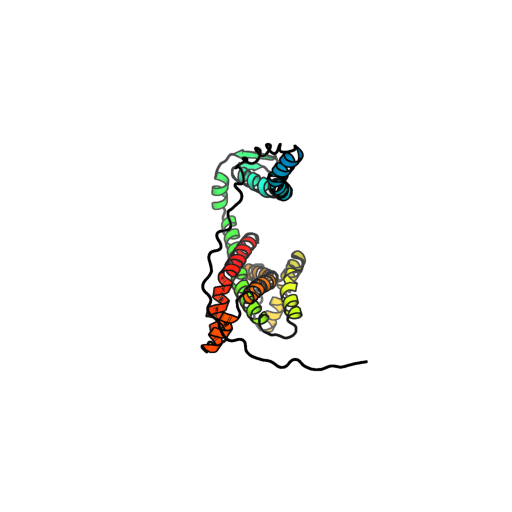8 1.00 95.06 180 VAL A N 1
ATOM 1437 C CA . VAL A 1 180 ? 16.558 2.560 14.820 1.00 95.06 180 VAL A CA 1
ATOM 1438 C C . VAL A 1 180 ? 17.699 1.721 15.389 1.00 95.06 180 VAL A C 1
ATOM 1440 O O . VAL A 1 180 ? 17.513 1.085 16.421 1.00 95.06 180 VAL A O 1
ATOM 1443 N N . ASN A 1 181 ? 18.892 1.762 14.787 1.00 94.94 181 ASN A N 1
ATOM 1444 C CA . ASN A 1 181 ? 20.046 1.021 15.306 1.00 94.94 181 ASN A CA 1
ATOM 1445 C C . ASN A 1 181 ? 20.496 1.539 16.677 1.00 94.94 181 ASN A C 1
ATOM 1447 O O . ASN A 1 181 ? 20.880 0.739 17.528 1.00 94.94 181 ASN A O 1
ATOM 1451 N N . THR A 1 182 ? 20.399 2.847 16.934 1.00 94.00 182 THR A N 1
ATOM 1452 C CA . THR A 1 182 ? 20.678 3.409 18.264 1.00 94.00 182 THR A CA 1
ATOM 1453 C C . THR A 1 182 ? 19.712 2.874 19.325 1.00 94.00 182 THR A C 1
ATOM 1455 O O . THR A 1 182 ? 20.150 2.470 20.402 1.00 94.00 182 THR A O 1
ATOM 1458 N N . LEU A 1 183 ? 18.409 2.824 19.026 1.00 94.62 183 LEU A N 1
ATOM 1459 C CA . LEU A 1 183 ? 17.401 2.280 19.942 1.00 94.62 183 LEU A CA 1
ATOM 1460 C C . LEU A 1 183 ? 17.579 0.772 20.164 1.00 94.62 183 LEU A C 1
ATOM 1462 O O . LEU A 1 183 ? 17.481 0.312 21.300 1.00 94.62 183 LEU A O 1
ATOM 1466 N N . LEU A 1 184 ? 17.887 0.016 19.105 1.00 93.50 184 LEU A N 1
ATOM 1467 C CA . LEU A 1 184 ? 18.191 -1.417 19.187 1.00 93.50 184 LEU A CA 1
ATOM 1468 C C . LEU A 1 184 ? 19.422 -1.685 20.063 1.00 93.50 184 LEU A C 1
ATOM 1470 O O . LEU A 1 184 ? 19.369 -2.544 20.945 1.00 93.50 184 LEU A O 1
ATOM 1474 N N . GLY A 1 185 ? 20.484 -0.892 19.903 1.00 93.44 185 GLY A N 1
ATOM 1475 C CA . GLY A 1 185 ? 21.672 -0.966 20.754 1.00 93.44 185 GLY A CA 1
ATOM 1476 C C . GLY A 1 185 ? 21.363 -0.700 22.230 1.00 93.44 185 GLY A C 1
ATOM 1477 O O . GLY A 1 185 ? 21.900 -1.380 23.102 1.00 93.44 185 GLY A O 1
ATOM 1478 N N . GLY A 1 186 ? 20.439 0.222 22.520 1.00 92.75 186 GLY A N 1
ATOM 1479 C CA . GLY A 1 186 ? 19.990 0.525 23.884 1.00 92.75 186 GLY A CA 1
ATOM 1480 C C . GLY A 1 186 ? 19.300 -0.643 24.602 1.00 92.75 186 GLY A C 1
ATOM 1481 O O . GLY A 1 186 ? 19.331 -0.700 25.829 1.00 92.75 186 GLY A O 1
ATOM 1482 N N . VAL A 1 187 ? 18.723 -1.592 23.859 1.00 94.75 187 VAL A N 1
ATOM 1483 C CA . VAL A 1 187 ? 18.110 -2.821 24.403 1.00 94.75 187 VAL A CA 1
ATOM 1484 C C . VAL A 1 187 ? 18.993 -4.065 24.222 1.00 94.75 187 VAL A C 1
ATOM 1486 O O . VAL A 1 187 ? 18.541 -5.182 24.463 1.00 94.75 187 VAL A O 1
ATOM 1489 N N . GLY A 1 188 ? 20.257 -3.886 23.819 1.00 93.12 188 GLY A N 1
ATOM 1490 C CA . GLY A 1 188 ? 21.244 -4.961 23.679 1.00 93.12 188 GLY A CA 1
ATOM 1491 C C . GLY A 1 188 ? 21.222 -5.708 22.340 1.00 93.12 188 GLY A C 1
ATOM 1492 O O . GLY A 1 188 ? 21.868 -6.747 22.221 1.00 93.12 188 GLY A O 1
ATOM 1493 N N . ILE A 1 189 ? 20.506 -5.207 21.329 1.00 92.44 189 ILE A N 1
ATOM 1494 C CA . ILE A 1 189 ? 20.482 -5.784 19.978 1.00 92.44 189 ILE A CA 1
ATOM 1495 C C . ILE A 1 189 ? 21.591 -5.133 19.136 1.00 92.44 189 ILE A C 1
ATOM 1497 O O . ILE A 1 189 ? 21.729 -3.912 19.111 1.00 92.44 189 ILE A O 1
ATOM 1501 N N . GLY A 1 190 ? 22.393 -5.950 18.444 1.00 90.06 190 GLY A N 1
ATOM 1502 C CA . GLY A 1 190 ? 23.454 -5.465 17.554 1.00 90.06 190 GLY A CA 1
ATOM 1503 C C . GLY A 1 190 ? 22.922 -4.635 16.373 1.00 90.06 190 GLY A C 1
ATOM 1504 O O . GLY A 1 190 ? 21.742 -4.733 16.032 1.00 90.06 190 GLY A O 1
ATOM 1505 N N . PRO A 1 191 ? 23.773 -3.816 15.726 1.00 91.56 191 PRO A N 1
ATOM 1506 C CA . PRO A 1 191 ? 23.345 -2.972 14.616 1.00 91.56 191 PRO A CA 1
ATOM 1507 C C . PRO A 1 191 ? 22.890 -3.820 13.426 1.00 91.56 191 PRO A C 1
ATOM 1509 O O . PRO A 1 191 ? 23.585 -4.749 13.009 1.00 91.56 191 PRO A O 1
ATOM 1512 N N . ILE A 1 192 ? 21.733 -3.475 12.865 1.00 94.25 192 ILE A N 1
ATOM 1513 C CA . ILE A 1 192 ? 21.182 -4.140 11.687 1.00 94.25 192 ILE A CA 1
ATOM 1514 C C . ILE A 1 192 ? 21.705 -3.443 10.416 1.00 94.25 192 ILE A C 1
ATOM 1516 O O . ILE A 1 192 ? 21.666 -2.211 10.339 1.00 94.25 192 ILE A O 1
ATOM 1520 N N . PRO A 1 193 ? 22.195 -4.201 9.419 1.00 93.81 193 PRO A N 1
ATOM 1521 C CA . PRO A 1 193 ? 22.669 -3.660 8.146 1.00 93.81 193 PRO A CA 1
ATOM 1522 C C . PRO A 1 193 ? 21.510 -3.396 7.169 1.00 93.81 193 PRO A C 1
ATOM 1524 O O . PRO A 1 193 ? 21.253 -4.181 6.258 1.00 93.81 193 PRO A O 1
ATOM 1527 N N . TRP A 1 194 ? 20.795 -2.285 7.343 1.00 94.88 194 TRP A N 1
ATOM 1528 C CA . TRP A 1 194 ? 19.593 -1.966 6.564 1.00 94.88 194 TRP A CA 1
ATOM 1529 C C . TRP A 1 194 ? 19.849 -1.771 5.066 1.00 94.88 194 TRP A C 1
ATOM 1531 O O . TRP A 1 194 ? 18.933 -1.995 4.280 1.00 94.88 194 TRP A O 1
ATOM 1541 N N . HIS A 1 195 ? 21.056 -1.369 4.655 1.00 92.81 195 HIS A N 1
ATOM 1542 C CA . HIS A 1 195 ? 21.370 -1.081 3.246 1.00 92.81 195 HIS A CA 1
ATOM 1543 C C . HIS A 1 195 ? 22.205 -2.156 2.546 1.00 92.81 195 HIS A C 1
ATOM 1545 O O . HIS A 1 195 ? 22.297 -2.148 1.320 1.00 92.81 195 HIS A O 1
ATOM 1551 N N . THR A 1 196 ? 22.845 -3.052 3.299 1.00 90.88 196 THR A N 1
ATOM 1552 C CA . THR A 1 196 ? 23.740 -4.072 2.729 1.00 90.88 196 THR A CA 1
ATOM 1553 C C . THR A 1 196 ? 23.158 -5.479 2.788 1.00 90.88 196 THR A C 1
ATOM 1555 O O . THR A 1 196 ? 23.512 -6.302 1.945 1.00 90.88 196 THR A O 1
ATOM 1558 N N . ASP A 1 197 ? 22.237 -5.758 3.717 1.00 94.06 197 ASP A N 1
ATOM 1559 C CA . ASP A 1 197 ? 21.499 -7.019 3.748 1.00 94.06 197 ASP A CA 1
ATOM 1560 C C . ASP A 1 197 ? 20.148 -6.894 3.014 1.00 94.06 197 ASP A C 1
ATOM 1562 O O . ASP A 1 197 ? 19.309 -6.081 3.414 1.00 94.06 197 ASP A O 1
ATOM 1566 N N . PRO A 1 198 ? 19.885 -7.719 1.979 1.00 93.25 198 PRO A N 1
ATOM 1567 C CA . PRO A 1 198 ? 18.666 -7.614 1.178 1.00 93.25 198 PRO A CA 1
ATOM 1568 C C . PRO A 1 198 ? 17.371 -7.749 1.982 1.00 93.25 198 PRO A C 1
ATOM 1570 O O . PRO A 1 198 ? 16.398 -7.044 1.716 1.00 93.25 198 PRO A O 1
ATOM 1573 N N . PHE A 1 199 ? 17.329 -8.648 2.971 1.00 95.19 199 PHE A N 1
ATOM 1574 C CA . PHE A 1 199 ? 16.119 -8.857 3.760 1.00 95.19 199 PHE A CA 1
ATOM 1575 C C . PHE A 1 199 ? 15.821 -7.629 4.621 1.00 95.19 199 PHE A C 1
ATOM 1577 O O . PHE A 1 199 ? 14.690 -7.136 4.616 1.00 95.19 199 PHE A O 1
ATOM 1584 N N . TRP A 1 200 ? 16.832 -7.088 5.303 1.00 95.88 200 TRP A N 1
ATOM 1585 C CA . TRP A 1 200 ? 16.663 -5.887 6.120 1.00 95.88 200 TRP A CA 1
ATOM 1586 C C . TRP A 1 200 ? 16.370 -4.638 5.286 1.00 95.88 200 TRP A C 1
ATOM 1588 O O . TRP A 1 200 ? 15.548 -3.821 5.709 1.00 95.88 200 TRP A O 1
ATOM 1598 N N . SER A 1 201 ? 16.914 -4.533 4.069 1.00 95.31 201 SER A N 1
ATOM 1599 C CA . SER A 1 201 ? 16.509 -3.500 3.108 1.00 95.31 201 SER A CA 1
ATOM 1600 C C . SER A 1 201 ? 15.025 -3.598 2.763 1.00 95.31 201 SER A C 1
ATOM 1602 O O . SER A 1 201 ? 14.312 -2.592 2.800 1.00 95.31 201 SER A O 1
ATOM 1604 N N . HIS A 1 202 ? 14.520 -4.807 2.494 1.00 95.50 202 HIS A N 1
ATOM 1605 C CA . HIS A 1 202 ? 13.098 -4.995 2.208 1.00 95.50 202 HIS A CA 1
ATOM 1606 C C . HIS A 1 202 ? 12.221 -4.616 3.406 1.00 95.50 202 HIS A C 1
ATOM 1608 O O . HIS A 1 202 ? 11.181 -3.989 3.218 1.00 95.50 202 HIS A O 1
ATOM 1614 N N . VAL A 1 203 ? 12.642 -4.950 4.631 1.00 96.31 203 VAL A N 1
ATOM 1615 C CA . VAL A 1 203 ? 11.930 -4.579 5.865 1.00 96.31 203 VAL A CA 1
ATOM 1616 C C . VAL A 1 203 ? 11.905 -3.060 6.060 1.00 96.31 203 VAL A C 1
ATOM 1618 O O . VAL A 1 203 ? 10.848 -2.511 6.381 1.00 96.31 203 VAL A O 1
ATOM 1621 N N . ALA A 1 204 ? 13.021 -2.361 5.833 1.00 95.50 204 ALA A N 1
ATOM 1622 C CA . ALA A 1 204 ? 13.087 -0.903 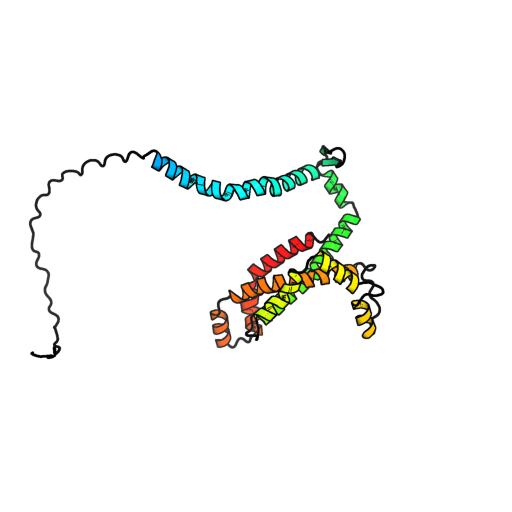5.948 1.00 95.50 204 ALA A CA 1
ATOM 1623 C C . ALA A 1 204 ? 12.134 -0.210 4.955 1.00 95.50 204 ALA A C 1
ATOM 1625 O O . ALA A 1 204 ? 11.329 0.641 5.349 1.00 95.50 204 ALA A O 1
ATOM 1626 N N . ILE A 1 205 ? 12.153 -0.634 3.685 1.00 94.88 205 ILE A N 1
ATOM 1627 C CA . ILE A 1 205 ? 11.258 -0.105 2.644 1.00 94.88 205 ILE A CA 1
ATOM 1628 C C . ILE A 1 205 ? 9.798 -0.448 2.966 1.00 94.88 205 ILE A C 1
ATOM 1630 O O . ILE A 1 205 ? 8.938 0.432 2.952 1.00 94.88 205 ILE A O 1
ATOM 1634 N N . ALA A 1 206 ? 9.504 -1.700 3.326 1.00 95.75 206 ALA A N 1
ATOM 1635 C CA . ALA A 1 206 ? 8.152 -2.122 3.683 1.00 95.75 206 ALA A CA 1
ATOM 1636 C C . ALA A 1 206 ? 7.600 -1.341 4.885 1.00 95.75 206 ALA A C 1
ATOM 1638 O O . ALA A 1 206 ? 6.428 -0.974 4.891 1.00 95.75 206 ALA A O 1
ATOM 1639 N N . THR A 1 207 ? 8.435 -1.016 5.875 1.00 96.19 207 THR A N 1
ATOM 1640 C CA . THR A 1 207 ? 8.032 -0.201 7.033 1.00 96.19 207 THR A CA 1
ATOM 1641 C C . THR A 1 207 ? 7.650 1.218 6.614 1.00 96.19 207 THR A C 1
ATOM 1643 O O . THR A 1 207 ? 6.653 1.758 7.095 1.00 96.19 207 THR A O 1
ATOM 1646 N N . MET A 1 208 ? 8.394 1.808 5.678 1.00 95.19 208 MET A N 1
ATOM 1647 C CA . MET A 1 208 ? 8.076 3.114 5.096 1.00 95.19 208 MET A CA 1
ATOM 1648 C C . MET A 1 208 ? 6.733 3.098 4.349 1.00 95.19 208 MET A C 1
ATOM 1650 O O . MET A 1 208 ? 5.905 3.997 4.523 1.00 95.19 208 MET A O 1
ATOM 1654 N N . VAL A 1 209 ? 6.488 2.050 3.555 1.00 94.31 209 VAL A N 1
ATOM 1655 C CA . VAL A 1 209 ? 5.216 1.834 2.846 1.00 94.31 209 VAL A CA 1
ATOM 1656 C C . VAL A 1 209 ? 4.072 1.678 3.852 1.00 94.31 209 VAL A C 1
ATOM 1658 O O . VAL A 1 209 ? 3.069 2.390 3.756 1.00 94.31 209 VAL A O 1
ATOM 1661 N N . ASN A 1 210 ? 4.254 0.837 4.872 1.00 95.44 210 ASN A N 1
ATOM 1662 C CA . ASN A 1 210 ? 3.273 0.612 5.932 1.00 95.44 210 ASN A CA 1
ATOM 1663 C C . ASN A 1 210 ? 2.921 1.913 6.649 1.00 95.44 210 ASN A C 1
ATOM 1665 O O . ASN A 1 210 ? 1.738 2.210 6.825 1.00 95.44 210 ASN A O 1
ATOM 1669 N N . PHE A 1 211 ? 3.925 2.712 7.020 1.00 95.75 211 PHE A N 1
ATOM 1670 C CA . PHE A 1 211 ? 3.722 4.010 7.659 1.00 95.75 211 PHE A CA 1
ATOM 1671 C C . PHE A 1 211 ? 2.793 4.900 6.830 1.00 95.75 211 PHE A C 1
ATOM 1673 O O . PHE A 1 211 ? 1.827 5.442 7.362 1.00 95.75 211 PHE A O 1
ATOM 1680 N N . ARG A 1 212 ? 3.036 4.998 5.519 1.00 93.88 212 ARG A N 1
ATOM 1681 C CA . ARG A 1 212 ? 2.271 5.867 4.621 1.00 93.88 212 ARG A CA 1
ATOM 1682 C C . ARG A 1 212 ? 0.843 5.373 4.372 1.00 93.88 212 ARG A C 1
ATOM 1684 O O . ARG A 1 212 ? -0.082 6.183 4.338 1.00 93.88 212 ARG A O 1
ATOM 1691 N N . TRP A 1 213 ? 0.657 4.071 4.161 1.00 94.94 213 TRP A N 1
ATOM 1692 C CA . TRP A 1 213 ? -0.587 3.538 3.592 1.00 94.94 213 TRP A CA 1
ATOM 1693 C C . TRP A 1 213 ? -1.535 2.886 4.606 1.00 94.94 213 TRP A C 1
ATOM 1695 O O . TRP A 1 213 ? -2.735 2.790 4.333 1.00 94.94 213 TRP A O 1
ATOM 1705 N N . THR A 1 214 ? -1.055 2.496 5.794 1.00 96.38 214 THR A N 1
ATOM 1706 C CA . THR A 1 214 ? -1.901 1.851 6.822 1.00 96.38 214 THR A CA 1
ATOM 1707 C C . THR A 1 214 ? -3.102 2.717 7.191 1.00 96.38 214 THR A C 1
ATOM 1709 O O . THR A 1 214 ? -4.228 2.224 7.247 1.00 96.38 214 THR A O 1
ATOM 1712 N N . GLY A 1 215 ? -2.894 4.018 7.393 1.00 95.56 215 GLY A N 1
ATOM 1713 C CA . GLY A 1 215 ? -3.955 4.955 7.759 1.00 95.56 215 GLY A CA 1
ATOM 1714 C C . GLY A 1 215 ? -5.032 5.136 6.697 1.00 95.56 215 GLY A C 1
ATOM 1715 O O . GLY A 1 215 ? -6.224 5.129 7.001 1.00 95.56 215 GLY A O 1
ATOM 1716 N N . TYR A 1 216 ? -4.613 5.242 5.438 1.00 95.19 216 TYR A N 1
ATOM 1717 C CA . TYR A 1 216 ? -5.527 5.345 4.305 1.00 95.19 216 TYR A CA 1
ATOM 1718 C C . TYR A 1 216 ? -6.420 4.099 4.199 1.00 95.19 216 TYR A C 1
ATOM 1720 O O . TYR A 1 216 ? -7.649 4.209 4.195 1.00 95.19 216 TYR A O 1
ATOM 1728 N N . ASN A 1 217 ? -5.815 2.907 4.244 1.00 96.69 217 ASN A N 1
ATOM 1729 C CA . ASN A 1 217 ? -6.554 1.643 4.212 1.00 96.69 217 ASN A CA 1
ATOM 1730 C C . ASN A 1 217 ? -7.454 1.464 5.444 1.00 96.69 217 ASN A C 1
ATOM 1732 O O . ASN A 1 217 ? -8.565 0.949 5.324 1.00 96.69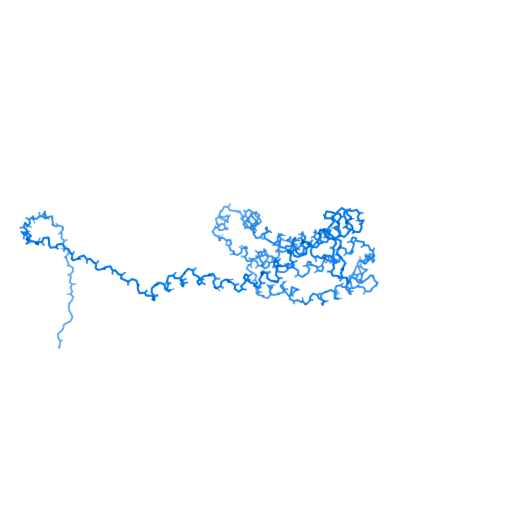 217 ASN A O 1
ATOM 1736 N N . THR A 1 218 ? -7.011 1.934 6.614 1.00 97.31 218 THR A N 1
ATOM 1737 C CA . THR A 1 218 ? -7.808 1.939 7.851 1.00 97.31 218 THR A CA 1
ATOM 1738 C C . THR A 1 218 ? -9.117 2.694 7.649 1.00 97.31 218 THR A C 1
ATOM 1740 O O . THR A 1 218 ? -10.171 2.193 8.029 1.00 97.31 218 THR A O 1
ATOM 1743 N N . LEU A 1 219 ? -9.083 3.890 7.050 1.00 96.06 219 LEU A N 1
ATOM 1744 C CA . LEU A 1 219 ? -10.291 4.700 6.867 1.00 96.06 219 LEU A CA 1
ATOM 1745 C C . LEU A 1 219 ? -11.256 4.102 5.842 1.00 96.06 219 LEU A C 1
ATOM 1747 O O . LEU A 1 219 ? -12.466 4.162 6.056 1.00 96.06 219 LEU A O 1
ATOM 1751 N N . ILE A 1 220 ? -10.740 3.485 4.776 1.00 96.31 220 ILE A N 1
ATOM 1752 C CA . ILE A 1 220 ? -11.568 2.746 3.811 1.00 96.31 220 ILE A CA 1
ATOM 1753 C C . ILE A 1 220 ? -12.297 1.594 4.514 1.00 96.31 220 ILE A C 1
ATOM 1755 O O . ILE A 1 220 ? -13.514 1.453 4.389 1.00 96.31 220 ILE A O 1
ATOM 1759 N N . LEU A 1 221 ? -11.565 0.789 5.287 1.00 97.00 221 LEU A N 1
ATOM 1760 C CA . LEU A 1 221 ? -12.136 -0.346 6.012 1.00 97.00 221 LEU A CA 1
ATOM 1761 C C . LEU A 1 221 ? -13.092 0.106 7.120 1.00 97.00 221 LEU A C 1
ATOM 1763 O O . LEU A 1 221 ? -14.133 -0.513 7.305 1.00 97.00 221 LEU A O 1
ATOM 1767 N N . LEU A 1 222 ? -12.793 1.210 7.804 1.00 96.06 222 LEU A N 1
ATOM 1768 C CA . LEU A 1 222 ? -13.672 1.820 8.801 1.00 96.06 222 LEU A CA 1
ATOM 1769 C C . LEU A 1 222 ? -15.003 2.267 8.186 1.00 96.06 222 LEU A C 1
ATOM 1771 O O . LEU A 1 222 ? -16.057 2.016 8.765 1.00 96.06 222 LEU A O 1
ATOM 1775 N N . ALA A 1 223 ? -14.968 2.910 7.016 1.00 95.62 223 ALA A N 1
ATOM 1776 C CA . ALA A 1 223 ? -16.180 3.308 6.305 1.00 95.62 223 ALA A CA 1
ATOM 1777 C C . ALA A 1 223 ? -17.023 2.084 5.914 1.00 95.62 223 ALA A C 1
ATOM 1779 O O . ALA A 1 223 ? -18.242 2.097 6.074 1.00 95.62 223 ALA A O 1
ATOM 1780 N N . ALA A 1 224 ? -16.375 1.002 5.475 1.00 96.44 224 ALA A N 1
ATOM 1781 C CA . ALA A 1 224 ? -17.055 -0.251 5.168 1.00 96.44 224 ALA A CA 1
ATOM 1782 C C . ALA A 1 224 ? -17.649 -0.932 6.414 1.00 96.44 224 ALA A C 1
ATOM 1784 O O . ALA A 1 224 ? -18.776 -1.415 6.349 1.00 96.44 224 ALA A O 1
ATOM 1785 N N . MET A 1 225 ? -16.951 -0.920 7.560 1.00 95.31 225 MET A N 1
ATOM 1786 C CA . MET A 1 225 ? -17.493 -1.423 8.834 1.00 95.31 225 MET A CA 1
ATOM 1787 C C . MET A 1 225 ? -18.755 -0.651 9.242 1.00 95.31 225 MET A C 1
ATOM 1789 O O . MET A 1 225 ? -19.741 -1.257 9.652 1.00 95.31 225 MET A O 1
ATOM 1793 N N . GLN A 1 226 ? -18.753 0.672 9.059 1.00 93.69 226 GLN A N 1
ATOM 1794 C CA . GLN A 1 226 ? -19.876 1.550 9.414 1.00 93.69 226 GLN A CA 1
ATOM 1795 C C . GLN A 1 226 ? -21.092 1.403 8.503 1.00 93.69 226 GLN A C 1
ATOM 1797 O O . GLN A 1 226 ? -22.192 1.778 8.904 1.00 93.69 226 GLN A O 1
ATOM 1802 N N . ALA A 1 227 ? -20.909 0.857 7.301 1.00 94.50 227 ALA A N 1
ATOM 1803 C CA . ALA A 1 227 ? -21.993 0.574 6.370 1.00 94.50 227 ALA A CA 1
ATOM 1804 C C . ALA A 1 227 ? -22.746 -0.732 6.693 1.00 94.50 227 ALA A C 1
ATOM 1806 O O . ALA A 1 227 ? -23.813 -0.973 6.129 1.00 94.50 227 ALA A O 1
ATOM 1807 N N . VAL A 1 228 ? -22.214 -1.585 7.580 1.00 94.12 228 VAL A N 1
ATOM 1808 C CA . VAL A 1 228 ? -22.873 -2.840 7.972 1.00 94.12 228 VAL A CA 1
ATOM 1809 C C . VAL A 1 228 ? -24.119 -2.533 8.807 1.00 94.12 228 VAL A C 1
ATOM 1811 O O . VAL A 1 228 ? -24.058 -1.757 9.761 1.00 94.12 228 VAL A O 1
ATOM 1814 N N . ASN A 1 229 ? -25.252 -3.161 8.470 1.00 94.06 229 ASN A N 1
ATOM 1815 C CA . ASN A 1 229 ? -26.502 -2.967 9.207 1.00 94.06 229 ASN A CA 1
ATOM 1816 C C . ASN A 1 229 ? -26.340 -3.383 10.685 1.00 94.06 229 ASN A C 1
ATOM 1818 O O . ASN A 1 229 ? -25.838 -4.469 10.988 1.00 94.06 229 ASN A O 1
ATOM 1822 N N . ARG A 1 230 ? -26.781 -2.511 11.600 1.00 92.38 230 ARG A N 1
ATOM 1823 C CA . ARG A 1 230 ? -26.723 -2.719 13.052 1.00 92.38 230 ARG A CA 1
ATOM 1824 C C . ARG A 1 230 ? -27.630 -3.847 13.532 1.00 92.38 230 ARG A C 1
ATOM 1826 O O . ARG A 1 230 ? -27.259 -4.508 14.498 1.00 92.38 230 ARG A O 1
ATOM 1833 N N . ASP A 1 231 ? -28.712 -4.140 12.809 1.00 95.12 231 ASP A N 1
ATOM 1834 C CA . ASP A 1 231 ? -29.662 -5.209 13.150 1.00 95.12 231 ASP A CA 1
ATOM 1835 C C . ASP A 1 231 ? -28.965 -6.570 13.323 1.00 95.12 231 ASP A C 1
ATOM 1837 O O . ASP A 1 231 ? -29.307 -7.345 14.214 1.00 95.12 231 ASP A O 1
ATOM 1841 N N . TYR A 1 232 ? -27.926 -6.848 12.522 1.00 93.94 232 TYR A N 1
ATOM 1842 C CA . TYR A 1 232 ? -27.144 -8.082 12.641 1.00 93.94 232 TYR A CA 1
ATOM 1843 C C . TYR A 1 232 ? -26.399 -8.184 13.977 1.00 93.94 232 TYR A C 1
ATOM 1845 O O . TYR A 1 232 ? -26.298 -9.269 14.548 1.00 93.94 232 TYR A O 1
ATOM 1853 N N . TYR A 1 233 ? -25.873 -7.067 14.483 1.00 94.12 233 TYR A N 1
ATOM 1854 C CA . TYR A 1 233 ? -25.153 -7.029 15.756 1.00 94.12 233 TYR A CA 1
ATOM 1855 C C . TYR A 1 233 ? -26.112 -7.112 16.944 1.00 94.12 233 TYR A C 1
ATOM 1857 O O . TYR A 1 233 ? -25.802 -7.784 17.928 1.00 94.12 233 TYR A O 1
ATOM 1865 N N . GLU A 1 234 ? -27.281 -6.474 16.845 1.00 93.38 234 GLU A N 1
ATOM 1866 C CA . GLU A 1 234 ? -28.325 -6.543 17.871 1.00 93.38 234 GLU A CA 1
ATOM 1867 C C . GLU A 1 234 ? -28.882 -7.964 17.991 1.00 93.38 234 GLU A C 1
ATOM 1869 O O . GLU A 1 234 ? -28.866 -8.525 19.088 1.00 93.38 234 GLU A O 1
ATOM 1874 N N . ALA A 1 235 ? -29.245 -8.598 16.871 1.00 95.56 235 ALA A N 1
ATOM 1875 C CA . ALA A 1 235 ? -29.674 -9.996 16.847 1.00 95.56 235 ALA A CA 1
ATOM 1876 C C . ALA A 1 235 ? -28.609 -10.930 17.448 1.00 95.56 235 ALA A C 1
ATOM 1878 O O . ALA A 1 235 ? -28.901 -11.718 18.344 1.00 95.56 235 ALA A O 1
ATOM 1879 N N . ALA A 1 236 ? -27.343 -10.771 17.052 1.00 94.81 236 ALA A N 1
ATOM 1880 C CA . ALA A 1 236 ? -2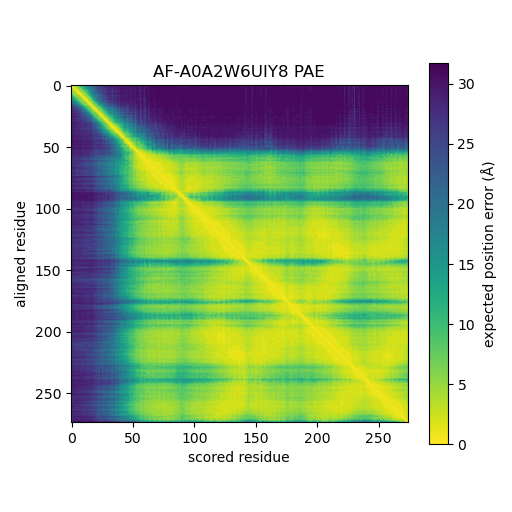6.260 -11.586 17.595 1.00 94.81 236 ALA A CA 1
ATOM 1881 C C . ALA A 1 236 ? -26.031 -11.359 19.100 1.00 94.81 236 ALA A C 1
ATOM 1883 O O . ALA A 1 236 ? -25.628 -12.280 19.808 1.00 94.81 236 ALA A O 1
ATOM 1884 N N . SER A 1 237 ? -26.272 -10.145 19.605 1.00 94.50 237 SER A N 1
ATOM 1885 C CA . SER A 1 237 ? -26.186 -9.856 21.040 1.00 94.50 237 SER A CA 1
ATOM 1886 C C . SER A 1 237 ? -27.312 -10.518 21.841 1.00 94.50 237 SER A C 1
ATOM 1888 O O . SER A 1 237 ? -27.056 -10.994 22.946 1.00 94.50 237 SER A O 1
ATOM 1890 N N . ILE A 1 238 ? -28.517 -10.620 21.263 1.00 95.62 238 ILE A N 1
ATOM 1891 C CA . ILE A 1 238 ? -29.654 -11.354 21.840 1.00 95.62 238 ILE A CA 1
ATOM 1892 C C . ILE A 1 238 ? -29.333 -12.855 21.906 1.00 95.62 238 ILE A C 1
ATOM 1894 O O . ILE A 1 238 ? -29.599 -13.489 22.924 1.00 95.62 238 ILE A O 1
ATOM 1898 N N . ASP A 1 239 ? -28.656 -13.389 20.887 1.00 95.50 239 ASP A N 1
ATOM 1899 C CA . ASP A 1 239 ? -28.175 -14.779 20.842 1.00 95.50 239 ASP A CA 1
ATOM 1900 C C . ASP A 1 239 ? -26.938 -15.042 21.736 1.00 95.50 239 ASP A C 1
ATOM 1902 O O . ASP A 1 239 ? -26.368 -16.136 21.728 1.00 95.50 239 ASP A O 1
ATOM 1906 N N . GLY A 1 240 ? -26.479 -14.049 22.509 1.00 94.56 240 GLY A N 1
ATOM 1907 C CA . GLY A 1 240 ? -25.349 -14.180 23.434 1.00 94.56 240 GLY A CA 1
ATOM 1908 C C . GLY A 1 240 ? -23.965 -14.175 22.770 1.00 94.56 240 GLY A C 1
ATOM 1909 O O . GLY A 1 240 ? -22.966 -14.515 23.409 1.00 94.56 240 GLY A O 1
ATOM 1910 N N . ALA A 1 241 ? -23.858 -13.785 21.497 1.00 95.06 241 ALA A N 1
ATOM 1911 C CA . ALA A 1 241 ? -22.574 -13.703 20.812 1.00 95.06 241 ALA A CA 1
ATOM 1912 C C . ALA A 1 241 ? -21.745 -12.513 21.328 1.00 95.06 241 ALA A C 1
ATOM 1914 O O . ALA A 1 241 ? -22.119 -11.352 21.164 1.00 95.06 241 ALA A O 1
ATOM 1915 N N . GLY A 1 242 ? -20.572 -12.799 21.901 1.00 93.88 242 GLY A N 1
ATOM 1916 C CA . GLY A 1 242 ? -19.624 -11.772 22.348 1.00 93.88 242 GLY A CA 1
ATOM 1917 C C . GLY A 1 242 ? -18.944 -11.006 21.202 1.00 93.88 242 GLY A C 1
ATOM 1918 O O . GLY A 1 242 ? -18.956 -11.432 20.046 1.00 93.88 242 GLY A O 1
ATOM 1919 N N . ALA A 1 243 ? -18.265 -9.900 21.532 1.00 90.56 243 ALA A N 1
ATOM 1920 C CA . ALA A 1 243 ? -17.662 -8.976 20.558 1.00 90.56 243 ALA A CA 1
ATOM 1921 C C . ALA A 1 243 ? -16.699 -9.646 19.557 1.00 90.56 243 ALA A C 1
ATOM 1923 O O . ALA A 1 243 ? -16.690 -9.304 18.378 1.00 90.56 243 ALA A O 1
ATOM 1924 N N . PHE A 1 244 ? -15.910 -10.630 20.002 1.00 93.31 244 PHE A N 1
ATOM 1925 C CA . PHE A 1 244 ? -15.017 -11.375 19.109 1.00 93.31 244 PHE A CA 1
ATOM 1926 C C . PHE A 1 244 ? -15.795 -12.230 18.097 1.00 93.31 244 PHE A C 1
ATOM 1928 O O . PHE A 1 244 ? -15.462 -12.251 16.913 1.00 93.31 244 PHE A O 1
ATOM 1935 N N . ARG A 1 245 ? -16.874 -12.895 18.536 1.00 94.50 245 ARG A N 1
ATOM 1936 C CA . ARG A 1 245 ? -17.722 -13.710 17.658 1.00 94.50 245 ARG A CA 1
ATOM 1937 C C . ARG A 1 245 ? -18.457 -12.840 16.643 1.00 94.50 245 ARG A C 1
ATOM 1939 O O . ARG A 1 245 ? -18.500 -13.218 15.474 1.00 94.50 245 ARG A O 1
ATOM 1946 N N . GLN A 1 246 ? -18.969 -11.685 17.070 1.00 94.50 246 GLN A N 1
ATOM 1947 C CA . GLN A 1 246 ? -19.582 -10.693 16.183 1.00 94.50 246 GLN A CA 1
ATOM 1948 C C . GLN A 1 246 ? -18.577 -10.188 15.139 1.00 94.50 246 GLN A C 1
ATOM 1950 O O . GLN A 1 246 ? -18.871 -10.196 13.947 1.00 94.50 246 GLN A O 1
ATOM 1955 N N . PHE A 1 247 ? -17.352 -9.851 15.556 1.00 93.75 247 PHE A N 1
ATOM 1956 C CA . PHE A 1 247 ? -16.309 -9.400 14.636 1.00 93.75 247 PHE A CA 1
ATOM 1957 C C . PHE A 1 247 ? -15.965 -10.453 13.572 1.00 93.75 247 PHE A C 1
ATOM 1959 O O . PHE A 1 247 ? -15.973 -10.156 12.379 1.00 93.75 247 PHE A O 1
ATOM 1966 N N . VAL A 1 248 ? -15.698 -11.695 13.982 1.00 94.88 248 VAL A N 1
ATOM 1967 C CA . VAL A 1 248 ? -15.281 -12.759 13.053 1.00 94.88 248 VAL A CA 1
ATOM 1968 C C . VAL A 1 248 ? -16.435 -13.250 12.174 1.00 94.88 248 VAL A C 1
ATOM 1970 O O . VAL A 1 248 ? -16.200 -13.614 11.026 1.00 94.88 248 VAL A O 1
ATOM 1973 N N . SER A 1 249 ? -17.671 -13.266 12.683 1.00 95.38 249 SER A N 1
ATOM 1974 C CA . SER A 1 249 ? -18.811 -13.881 11.978 1.00 95.38 249 SER A CA 1
ATOM 1975 C C . SER A 1 249 ? -19.666 -12.886 11.194 1.00 95.38 249 SER A C 1
ATOM 1977 O O . SER A 1 249 ? -20.354 -13.295 10.267 1.00 95.38 249 SER A O 1
ATOM 1979 N N . ILE A 1 250 ? -19.637 -11.598 11.551 1.00 94.94 250 ILE A N 1
ATOM 1980 C CA . ILE A 1 250 ? -20.459 -10.551 10.922 1.00 94.94 250 ILE A CA 1
ATOM 1981 C C . ILE A 1 250 ? -19.555 -9.526 10.246 1.00 94.94 250 ILE A C 1
ATOM 1983 O O . ILE A 1 250 ? -19.636 -9.343 9.031 1.00 94.94 250 ILE A O 1
ATOM 1987 N N . THR A 1 251 ? -18.663 -8.883 11.004 1.00 93.56 251 THR A N 1
ATOM 1988 C CA . THR A 1 251 ? -17.849 -7.774 10.488 1.00 93.56 251 THR A CA 1
ATOM 1989 C C . THR A 1 251 ? -16.885 -8.241 9.401 1.00 93.56 251 THR A C 1
ATOM 1991 O O . THR A 1 251 ? -16.951 -7.757 8.275 1.00 93.56 251 THR A O 1
ATOM 1994 N N . LEU A 1 252 ? -16.012 -9.206 9.699 1.00 93.94 252 LEU A N 1
ATOM 1995 C CA . LEU A 1 252 ? -14.959 -9.640 8.779 1.00 93.94 252 LEU A CA 1
ATOM 1996 C C . LEU A 1 252 ? -15.513 -10.196 7.446 1.00 93.94 252 LEU A C 1
ATOM 1998 O O . LEU A 1 252 ? -15.001 -9.796 6.399 1.00 93.94 252 LEU A O 1
ATOM 2002 N N . PRO A 1 253 ? -16.582 -11.022 7.423 1.00 95.56 253 PRO A N 1
ATOM 2003 C CA . PRO A 1 253 ? -17.202 -11.459 6.173 1.00 95.56 253 PRO A CA 1
ATOM 2004 C C . PRO A 1 253 ? -17.848 -10.311 5.391 1.00 95.56 253 PRO A C 1
ATOM 2006 O O . PRO A 1 253 ? -17.726 -10.267 4.166 1.00 95.56 253 PRO A O 1
ATOM 2009 N N . SER A 1 254 ? -18.475 -9.351 6.081 1.00 94.69 254 SER A N 1
ATOM 2010 C CA . SER A 1 254 ? -19.088 -8.175 5.445 1.00 94.69 254 SER A CA 1
ATOM 2011 C C . SER A 1 254 ? -18.054 -7.254 4.792 1.00 94.69 254 SER A C 1
ATOM 2013 O O . SER A 1 254 ? -18.353 -6.595 3.800 1.00 94.69 254 SER A O 1
ATOM 2015 N N . LEU A 1 255 ? -16.815 -7.245 5.295 1.00 95.56 255 LEU A N 1
ATOM 2016 C CA . LEU A 1 255 ? -15.710 -6.474 4.722 1.00 95.56 255 LEU A CA 1
ATOM 2017 C C . LEU A 1 255 ? -15.089 -7.102 3.475 1.00 95.56 255 LEU A C 1
ATOM 2019 O O . LEU A 1 255 ? -14.278 -6.445 2.827 1.00 95.56 255 LEU A O 1
ATOM 2023 N N . LYS A 1 256 ? -15.439 -8.342 3.109 1.00 95.56 256 LYS A N 1
ATOM 2024 C CA . LYS A 1 256 ? -14.813 -9.063 1.989 1.00 95.56 256 LYS A CA 1
ATOM 2025 C C . LYS A 1 256 ? -14.769 -8.257 0.676 1.00 95.56 256 LYS A C 1
ATOM 2027 O O . LYS A 1 256 ? -13.692 -8.219 0.084 1.00 95.56 256 LYS A O 1
ATOM 2032 N N . PRO A 1 257 ? -15.843 -7.579 0.214 1.00 95.88 257 PRO A N 1
ATOM 2033 C CA . PRO A 1 257 ? -15.788 -6.791 -1.021 1.00 95.88 257 PRO A CA 1
ATOM 2034 C C . PRO A 1 257 ? -14.780 -5.637 -0.939 1.00 95.88 257 PRO A C 1
ATOM 2036 O O . PRO A 1 257 ? -14.011 -5.405 -1.871 1.00 95.88 257 PRO A O 1
ATOM 2039 N N . THR A 1 258 ? -14.730 -4.953 0.205 1.00 96.69 258 THR A N 1
ATOM 2040 C CA . THR A 1 258 ? -13.790 -3.854 0.447 1.00 96.69 258 THR A CA 1
ATOM 2041 C C . THR A 1 258 ? -12.360 -4.358 0.614 1.00 96.69 258 THR A C 1
ATOM 2043 O O . THR A 1 258 ? -11.439 -3.747 0.086 1.00 96.69 258 THR A O 1
ATOM 2046 N N . LEU A 1 259 ? -12.151 -5.490 1.290 1.00 95.81 259 LEU A N 1
ATOM 2047 C CA . LEU A 1 259 ? -10.837 -6.121 1.409 1.00 95.81 259 LEU A CA 1
ATOM 2048 C C . LEU A 1 259 ? -10.295 -6.529 0.041 1.00 95.81 259 LEU A C 1
ATOM 2050 O O . LEU A 1 259 ? -9.134 -6.261 -0.234 1.00 95.81 259 LEU A O 1
ATOM 2054 N N . ILE A 1 260 ? -11.126 -7.106 -0.833 1.00 96.25 260 ILE A N 1
ATOM 2055 C CA . ILE A 1 260 ? -10.729 -7.428 -2.212 1.00 96.25 260 ILE A CA 1
ATOM 2056 C C . ILE A 1 260 ? -10.304 -6.158 -2.951 1.00 96.25 260 ILE A C 1
ATOM 2058 O O . ILE A 1 260 ? -9.243 -6.147 -3.568 1.00 96.25 260 ILE A O 1
ATOM 2062 N N . PHE A 1 261 ? -11.083 -5.078 -2.846 1.00 95.62 261 PHE A N 1
ATOM 2063 C CA . PHE A 1 261 ? -10.716 -3.792 -3.437 1.00 95.62 261 PHE A CA 1
ATOM 2064 C C . PHE A 1 261 ? -9.359 -3.288 -2.923 1.00 95.62 261 PHE A C 1
ATOM 2066 O O . PHE A 1 261 ? -8.485 -2.981 -3.730 1.00 95.62 261 PHE A O 1
ATOM 2073 N N . VAL A 1 262 ? -9.155 -3.258 -1.602 1.00 95.31 262 VAL A N 1
ATOM 2074 C CA . VAL A 1 262 ? -7.900 -2.783 -0.997 1.00 95.31 262 VAL A CA 1
ATOM 2075 C C . VAL A 1 262 ? -6.723 -3.690 -1.363 1.00 95.31 262 VAL A C 1
ATOM 2077 O O . VAL A 1 262 ? -5.630 -3.188 -1.610 1.00 95.31 262 VAL A O 1
ATOM 2080 N N . ILE A 1 263 ? -6.919 -5.009 -1.427 1.00 94.62 263 ILE A N 1
ATOM 2081 C CA . ILE A 1 263 ? -5.884 -5.956 -1.859 1.00 94.62 263 ILE A CA 1
ATOM 2082 C C . ILE A 1 263 ? -5.494 -5.672 -3.309 1.00 94.62 263 ILE A C 1
ATOM 2084 O O . ILE A 1 263 ? -4.310 -5.518 -3.580 1.00 94.62 263 ILE A O 1
ATOM 2088 N N . ILE A 1 264 ? -6.461 -5.529 -4.221 1.00 94.69 264 ILE A N 1
ATOM 2089 C CA . ILE A 1 264 ? -6.190 -5.252 -5.640 1.00 94.69 264 ILE A CA 1
ATOM 2090 C C . ILE A 1 264 ? -5.424 -3.936 -5.801 1.00 94.69 264 ILE A C 1
ATOM 2092 O O . ILE A 1 264 ? -4.400 -3.902 -6.483 1.00 94.69 264 ILE A O 1
ATOM 2096 N N . THR A 1 265 ? -5.875 -2.858 -5.156 1.00 92.69 265 THR A N 1
ATOM 2097 C CA . THR A 1 265 ? -5.195 -1.558 -5.255 1.00 92.69 265 THR A CA 1
ATOM 2098 C C . THR A 1 265 ? -3.807 -1.588 -4.615 1.00 92.69 265 THR A C 1
ATOM 2100 O O . THR A 1 265 ? -2.871 -1.018 -5.174 1.00 92.69 265 THR A O 1
ATOM 2103 N N . SER A 1 266 ? -3.640 -2.306 -3.499 1.00 91.12 266 SER A N 1
ATOM 2104 C CA . SER A 1 266 ? -2.335 -2.492 -2.850 1.00 91.12 266 SER A CA 1
ATOM 2105 C C . SER A 1 266 ? -1.391 -3.345 -3.698 1.00 91.12 266 SER A C 1
ATOM 2107 O O . SER A 1 266 ? -0.200 -3.063 -3.735 1.00 91.12 266 SER A O 1
ATOM 2109 N N . THR A 1 267 ? -1.897 -4.346 -4.427 1.00 91.12 267 THR A N 1
ATOM 2110 C CA . THR A 1 267 ? -1.101 -5.124 -5.387 1.00 91.12 267 THR A CA 1
ATOM 2111 C C . THR A 1 267 ? -0.632 -4.258 -6.548 1.00 91.12 267 THR A C 1
ATOM 2113 O O . THR A 1 267 ? 0.547 -4.306 -6.882 1.00 91.12 267 THR A O 1
ATOM 2116 N N . ILE A 1 268 ? -1.505 -3.423 -7.121 1.00 91.50 268 ILE A N 1
ATOM 2117 C CA . ILE A 1 268 ? -1.114 -2.486 -8.188 1.00 91.50 268 ILE A CA 1
ATOM 2118 C C . ILE A 1 268 ? -0.002 -1.555 -7.692 1.00 91.50 268 ILE A C 1
ATOM 2120 O O . ILE A 1 268 ? 1.028 -1.438 -8.350 1.00 91.50 268 ILE A O 1
ATOM 2124 N N . GLY A 1 269 ? -0.178 -0.949 -6.513 1.00 87.06 269 GLY A N 1
ATOM 2125 C CA . GLY A 1 269 ? 0.839 -0.080 -5.920 1.00 87.06 269 GLY A CA 1
ATOM 2126 C C . GLY A 1 269 ? 2.135 -0.824 -5.592 1.00 87.06 269 GLY A C 1
ATOM 2127 O O . GLY A 1 269 ? 3.213 -0.324 -5.884 1.00 87.06 269 GLY A O 1
ATOM 2128 N N . GLY A 1 270 ? 2.041 -2.039 -5.048 1.00 86.25 270 GLY A N 1
ATOM 2129 C CA . GLY A 1 270 ? 3.187 -2.875 -4.690 1.00 86.25 270 GLY A CA 1
ATOM 2130 C C . GLY A 1 270 ? 4.058 -3.258 -5.882 1.00 86.25 270 GLY A C 1
ATOM 2131 O O . GLY A 1 270 ? 5.281 -3.242 -5.782 1.00 86.25 270 GLY A O 1
ATOM 2132 N N . LEU A 1 271 ? 3.436 -3.536 -7.029 1.00 86.81 271 LEU A N 1
ATOM 2133 C CA . LEU A 1 271 ? 4.140 -3.833 -8.278 1.00 86.81 271 LEU A CA 1
ATOM 2134 C C . LEU A 1 271 ? 4.828 -2.604 -8.895 1.00 86.81 271 LEU A C 1
ATOM 2136 O O . LEU A 1 271 ? 5.648 -2.773 -9.788 1.00 86.81 271 LEU A O 1
ATOM 2140 N N . GLN A 1 272 ? 4.523 -1.390 -8.424 1.00 85.50 272 GLN A N 1
ATOM 2141 C CA . GLN A 1 272 ? 5.109 -0.125 -8.887 1.00 85.50 272 GLN A CA 1
ATOM 2142 C C . GLN A 1 272 ? 6.220 0.414 -7.962 1.00 85.50 272 GLN A C 1
ATOM 2144 O O . GLN A 1 272 ? 6.671 1.537 -8.156 1.00 85.50 272 GLN A O 1
ATOM 2149 N N . ILE A 1 273 ? 6.647 -0.351 -6.947 1.00 79.12 273 ILE A N 1
ATOM 2150 C CA . ILE A 1 273 ? 7.647 0.075 -5.940 1.00 79.12 273 ILE A CA 1
ATOM 2151 C C . ILE A 1 273 ? 9.103 0.012 -6.450 1.00 79.12 273 ILE A C 1
ATOM 2153 O O . ILE A 1 273 ? 9.992 0.514 -5.766 1.00 79.12 273 ILE A O 1
ATOM 2157 N N . PHE A 1 274 ? 9.340 -0.635 -7.596 1.00 60.94 274 PHE A N 1
ATOM 2158 C CA . PHE A 1 274 ? 10.676 -0.901 -8.145 1.00 60.94 274 PHE A CA 1
ATOM 2159 C C . PHE A 1 274 ? 11.565 0.343 -8.293 1.00 60.94 274 PHE A C 1
ATOM 2161 O O . PHE A 1 274 ? 11.040 1.445 -8.568 1.00 60.94 274 PHE A O 1
#

Nearest PDB structures (foldseek):
  8ja7-assembly1_A  TM=8.676E-01  e=3.711E-09  Mycobacterium tuberculosis H37Rv
  7cad-assembly1_A  TM=8.112E-01  e=7.616E-09  Mycolicibacterium smegmatis MC2 155
  3puy-assembly1_F  TM=8.485E-01  e=2.774E-07  Escherichia coli K-12
  4jbw-assembly1_F  TM=8.451E-01  e=1.012E-06  Escherichia coli K-12
  2r6g-assembly1_F  TM=7.900E-01  e=3.053E-07  Escherichia coli K-12

Mean predicted aligned error: 12.1 Å

Radius of gyration: 36.6 Å; Cα contacts (8 Å, |Δi|>4): 185; chains: 1; bounding box: 110×54×62 Å

Solvent-accessible surface area (backbone atoms only — not comparable to full-atom values): 15963 Å² total; per-residue (Å²): 137,87,84,91,80,84,86,82,88,79,91,84,79,92,78,91,76,83,87,80,85,74,85,74,82,71,78,84,72,74,87,70,73,76,75,80,76,73,79,81,74,76,47,72,68,56,54,51,51,54,48,44,72,65,44,47,66,53,62,72,49,38,64,60,53,53,49,40,43,64,74,48,47,42,57,52,54,51,51,60,56,46,59,27,30,60,61,40,84,88,78,75,52,57,49,83,53,54,61,51,58,59,57,54,48,73,69,36,70,65,49,56,50,51,51,50,49,33,53,50,25,31,51,64,17,52,55,59,26,50,55,49,12,52,53,52,16,60,58,67,68,44,96,57,84,63,55,67,59,55,56,48,59,45,35,47,49,55,72,51,56,68,69,60,54,51,55,52,49,53,49,33,52,29,58,89,80,4,57,54,36,54,55,36,45,74,75,72,40,77,70,58,52,30,85,81,36,73,68,44,31,34,49,55,53,12,50,54,49,29,57,30,45,24,25,54,52,13,52,57,48,30,55,52,60,69,68,53,70,62,66,62,57,53,53,37,47,75,73,66,47,50,73,69,55,44,40,64,71,49,49,53,61,69,37,44,69,59,49,52,51,54,48,53,54,49,51,58,52,29,73,66,66,114

Foldseek 3Di:
DDDDDDDDDDDDDDDDDDDDDDPDDDPPPPCPPPPPDPPPPQPPVNVVVVVCVVCVVVVVCVVVVVCCVVPPVVVVVVVVQCQQWPADPVVRDTDGNGCVSVVVLVPDPVNVVVVVLLVLLLCLQVVVLLVLLLVLLVVLLDPDPPSVVSLCVLQVLQPDDLVVLVVLLCQCLPQPRHVVQVVCVVVPHHGDPCPPDSNNVSNSSSVSNSSNCSSVLSVLLNVQLVPFDCVLVVVCVVVVNDPVSCCVPGSVVSCVVVVVVSSVVSVVVSNVSD

pLDDT: mean 85.97, std 16.21, range [40.5, 97.56]